Protein 4HW4 (pdb70)

InterPro domains:
  IPR002475 Bcl2-like [PS50062] (213-314)
  IPR013281 Apoptosis regulator, Mcl-1 [PR01866] (236-252)
  IPR013281 Apoptosis regulator, Mcl-1 [PR01866] (253-266)
  IPR013281 Apoptosis regulator, Mcl-1 [PR01866] (268-283)
  IPR013281 Apoptosis regulator, Mcl-1 [PR01866] (322-335)
  IPR013281 Apoptosis regulator, Mcl-1 [PR01866] (337-350)
  IPR020717 Apoptosis regulator, Bcl-2, BH1 motif, conserved site [PS01080] (253-272)
  IPR020726 Apoptosis regulator, Bcl-2, BH2 motif, conserved site [PS01258] (305-316)
  IPR020728 Apoptosis regulator, Bcl-2, BH3 motif, conserved site [PS01259] (209-223)
  IPR026298 Bcl-2 family [PR01862] (246-258)
  IPR026298 Bcl-2 family [PR01862] (260-288)
  IPR026298 Bcl-2 family [PR01862] (289-313)
  IPR026298 Bcl-2 family [PTHR11256] (165-340)
  IPR026298 Bcl-2 family [cd06845] (175-318)
  IPR036834 Bcl-2-like superfamily [G3DSA:1.10.437.10] (170-319)
  IPR036834 Bcl-2-like superfamily [SSF56854] (117-348)
  IPR046371 Bcl-2, Bcl-2 homology region 1-3 [PF00452] (213-312)
  IPR046371 Bcl-2, Bcl-2 homology region 1-3 [SM00337] (213-312)

Structure (mmCIF, N/CA/C/O backbone):
data_4HW4
#
_entry.id   4HW4
#
_cell.length_a   50.070
_cell.length_b   48.353
_cell.length_c   68.183
_cell.angle_alpha   90.00
_cell.angle_beta   93.83
_cell.angle_gamma   90.00
#
_symmetry.space_group_name_H-M   'P 1 21 1'
#
loop_
_entity.id
_entity.type
_entity.pdbx_description
1 polymer 'Induced myeloid leukemia cell differentiation protein Mcl-1'
2 polymer 'Mcl-1 BH3 peptide'
3 water water
#
loop_
_atom_site.group_PDB
_atom_site.id
_atom_site.type_symbol
_atom_site.label_atom_id
_atom_site.label_alt_id
_atom_site.label_comp_id
_atom_site.label_asym_id
_atom_site.label_entity_id
_atom_site.label_seq_id
_atom_site.pdbx_PDB_ins_code
_atom_site.Cartn_x
_atom_site.Cartn_y
_atom_site.Cartn_z
_atom_site.occupancy
_atom_site.B_iso_or_equiv
_atom_site.auth_seq_id
_atom_site.auth_comp_id
_atom_site.auth_asym_id
_atom_site.auth_atom_id
_atom_site.pdbx_PDB_model_num
ATOM 1 N N . GLY A 1 1 ? 6.051 3.937 10.438 1.00 42.81 171 GLY A N 1
ATOM 2 C CA . GLY A 1 1 ? 4.779 4.108 9.759 1.00 32.15 171 GLY A CA 1
ATOM 3 C C . GLY A 1 1 ? 3.640 3.323 10.383 1.00 19.83 171 GLY A C 1
ATOM 4 O O . GLY A 1 1 ? 3.824 2.531 11.310 1.00 27.74 171 GLY A O 1
ATOM 7 N N . ASP A 1 2 ? 2.445 3.561 9.850 1.00 15.99 172 ASP A N 1
ATOM 8 C CA . ASP A 1 2 ? 1.216 2.928 10.304 1.00 15.83 172 ASP A CA 1
ATOM 9 C C . ASP A 1 2 ? 1.093 1.510 9.699 1.00 12.28 172 ASP A C 1
ATOM 10 O O . ASP A 1 2 ? 0.821 1.376 8.501 1.00 13.61 172 ASP A O 1
ATOM 19 N N . GLU A 1 3 ? 1.322 0.462 10.499 1.00 13.30 173 GLU A N 1
ATOM 20 C CA . GLU A 1 3 ? 1.308 -0.904 9.951 1.00 13.59 173 GLU A CA 1
ATOM 21 C C . GLU A 1 3 ? -0.094 -1.333 9.497 1.00 13.08 173 GLU A C 1
ATOM 22 O O . GLU A 1 3 ? -0.236 -2.099 8.524 1.00 13.46 173 GLU A O 1
ATOM 34 N N . LEU A 1 4 ? -1.128 -0.864 10.194 1.00 15.43 174 LEU A N 1
ATOM 35 C CA . LEU A 1 4 ? -2.496 -1.197 9.797 1.00 11.93 174 LEU A CA 1
ATOM 36 C C . LEU A 1 4 ? -2.791 -0.607 8.423 1.00 10.57 174 LEU A C 1
ATOM 37 O O . LEU A 1 4 ? -3.310 -1.294 7.542 1.00 10.10 174 LEU A O 1
ATOM 53 N N . TYR A 1 5 ? -2.449 0.660 8.224 1.00 11.05 175 TYR A N 1
ATOM 54 C CA . TYR A 1 5 ? -2.488 1.242 6.885 1.00 8.31 175 TYR A CA 1
ATOM 55 C C . TYR A 1 5 ? -1.715 0.414 5.844 1.00 9.84 175 TYR A C 1
ATOM 56 O O . TYR A 1 5 ? -2.233 0.116 4.746 1.00 11.16 175 TYR A O 1
ATOM 74 N N . ARG A 1 6 ? -0.464 0.082 6.158 1.00 9.74 176 ARG A N 1
ATOM 75 C CA . ARG A 1 6 ? 0.411 -0.552 5.189 1.00 10.53 176 ARG A CA 1
ATOM 76 C C . ARG A 1 6 ? -0.183 -1.888 4.759 1.00 9.79 176 ARG A C 1
ATOM 77 O O . ARG A 1 6 ? -0.263 -2.188 3.567 1.00 9.39 176 ARG A O 1
ATOM 98 N N . GLN A 1 7 ? -0.581 -2.687 5.743 1.00 9.59 177 GLN A N 1
ATOM 99 C CA . GLN A 1 7 ? -1.133 -4.012 5.458 1.00 10.11 177 GLN A CA 1
ATOM 100 C C . GLN A 1 7 ? -2.455 -3.908 4.711 1.00 8.40 177 GLN A C 1
ATOM 101 O O . GLN A 1 7 ? -2.698 -4.643 3.745 1.00 9.24 177 GLN A O 1
ATOM 115 N N . SER A 1 8 ? -3.314 -2.978 5.136 1.00 8.57 178 SER A N 1
ATOM 116 C CA . SER A 1 8 ? -4.616 -2.815 4.498 1.00 7.24 178 SER A CA 1
ATOM 117 C C . SER A 1 8 ? -4.475 -2.396 3.021 1.00 7.12 178 SER A C 1
ATOM 118 O O . SER A 1 8 ? -5.146 -2.936 2.139 1.00 7.17 178 SER A O 1
ATOM 126 N N . LEU A 1 9 ? -3.596 -1.422 2.776 1.00 7.56 179 LEU A N 1
ATOM 127 C CA . LEU A 1 9 ? -3.323 -0.946 1.429 1.00 7.91 179 LEU A CA 1
ATOM 128 C C . LEU A 1 9 ? -2.776 -2.071 0.550 1.00 8.61 179 LEU A C 1
ATOM 129 O O . LEU A 1 9 ? -3.203 -2.225 -0.608 1.00 8.67 179 LEU A O 1
ATOM 145 N N . GLU A 1 10 ? -1.871 -2.884 1.105 1.00 8.34 180 GLU A N 1
ATOM 146 C CA . GLU A 1 10 ? -1.270 -3.970 0.329 1.00 12.20 180 GLU A CA 1
ATOM 147 C C . GLU A 1 10 ? -2.329 -4.984 -0.098 1.00 10.37 180 GLU A C 1
ATOM 148 O O . GLU A 1 10 ? -2.378 -5.394 -1.246 1.00 9.63 180 GLU A O 1
ATOM 160 N N . ILE A 1 11 ? -3.163 -5.391 0.844 1.00 7.84 181 ILE A N 1
ATOM 161 C CA . ILE A 1 11 ? -4.199 -6.373 0.571 1.00 9.12 181 ILE A CA 1
ATOM 162 C C . ILE A 1 11 ? -5.199 -5.838 -0.443 1.00 9.70 181 ILE A C 1
ATOM 163 O O . ILE A 1 11 ? -5.536 -6.494 -1.431 1.00 9.27 181 ILE A O 1
ATOM 179 N N . ILE A 1 12 ? -5.692 -4.627 -0.193 1.00 7.96 182 ILE A N 1
ATOM 180 C CA . ILE A 1 12 ? -6.703 -4.054 -1.055 1.00 9.09 182 ILE A CA 1
ATOM 181 C C . ILE A 1 12 ? -6.151 -3.756 -2.449 1.00 9.56 182 ILE A C 1
ATOM 182 O O . ILE A 1 12 ? -6.798 -4.052 -3.455 1.00 8.09 182 ILE A O 1
ATOM 198 N N . SER A 1 13 ? -4.961 -3.185 -2.520 1.00 9.97 183 SER A N 1
ATOM 199 C CA A SER A 1 13 ? -4.305 -2.906 -3.794 0.49 10.09 183 SER A CA 1
ATOM 200 C CA B SER A 1 13 ? -4.331 -2.915 -3.802 0.51 8.54 183 SER A CA 1
ATOM 201 C C . SER A 1 13 ? -4.079 -4.202 -4.574 1.00 7.88 183 SER A C 1
ATOM 202 O O . SER A 1 13 ? -4.319 -4.276 -5.770 1.00 10.30 183 SER A O 1
ATOM 217 N N . ARG A 1 14 ? -3.610 -5.233 -3.888 1.00 9.21 184 ARG A N 1
ATOM 218 C CA . ARG A 1 14 ? -3.334 -6.472 -4.589 1.00 11.26 184 ARG A CA 1
ATOM 219 C C . ARG A 1 14 ? -4.601 -7.076 -5.164 1.00 9.75 184 ARG A C 1
ATOM 220 O O . ARG A 1 14 ? -4.609 -7.533 -6.309 1.00 9.48 184 ARG A O 1
ATOM 241 N N . TYR A 1 15 ? -5.676 -7.070 -4.386 1.00 7.72 185 TYR A N 1
ATOM 242 C CA . TYR A 1 15 ? -6.950 -7.611 -4.880 1.00 7.99 185 TYR A CA 1
ATOM 243 C C . TYR A 1 15 ? -7.486 -6.808 -6.081 1.00 8.72 185 TYR A C 1
ATOM 244 O O . TYR A 1 15 ? -7.857 -7.365 -7.117 1.00 11.49 185 TYR A O 1
ATOM 262 N N . LEU A 1 16 ? -7.496 -5.489 -5.953 1.00 9.10 186 LEU A N 1
ATOM 263 C CA . LEU A 1 16 ? -8.021 -4.674 -7.035 1.00 6.87 186 LEU A CA 1
ATOM 264 C C . LEU A 1 16 ? -7.215 -4.843 -8.317 1.00 8.97 186 LEU A C 1
ATOM 265 O O . LEU A 1 16 ? -7.781 -4.940 -9.409 1.00 9.20 186 LEU A O 1
ATOM 281 N N . ARG A 1 17 ? -5.893 -4.892 -8.192 1.00 9.34 187 ARG A N 1
ATOM 282 C CA . ARG A 1 17 ? -5.042 -5.039 -9.364 1.00 10.73 187 ARG A CA 1
ATOM 283 C C . ARG A 1 17 ? -5.161 -6.411 -10.011 1.00 10.92 187 ARG A C 1
ATOM 284 O O . ARG A 1 17 ? -5.206 -6.517 -11.231 1.00 13.22 187 ARG A O 1
ATOM 305 N N . GLU A 1 18 ? -5.234 -7.462 -9.211 1.00 8.86 188 GLU A N 1
ATOM 306 C CA . GLU A 1 18 ? -5.338 -8.781 -9.823 1.00 11.50 188 GLU A CA 1
ATOM 307 C C . GLU A 1 18 ? -6.714 -8.961 -10.465 1.00 10.18 188 GLU A C 1
ATOM 308 O O . GLU A 1 18 ? -6.828 -9.607 -11.501 1.00 12.58 188 GLU A O 1
ATOM 320 N N . GLN A 1 19 ? -7.750 -8.347 -9.892 1.00 8.70 189 GLN A N 1
ATOM 321 C CA . GLN A 1 19 ? -9.059 -8.367 -10.519 1.00 12.50 189 GLN A CA 1
ATOM 322 C C . GLN A 1 19 ? -9.040 -7.610 -11.846 1.00 9.51 189 GLN A C 1
ATOM 323 O O . GLN A 1 19 ? -9.603 -8.057 -12.859 1.00 12.31 189 GLN A O 1
ATOM 337 N N . ALA A 1 20 ? -8.451 -6.415 -11.827 1.00 11.03 190 ALA A N 1
ATOM 338 C CA . ALA A 1 20 ? -8.412 -5.599 -13.034 1.00 14.24 190 ALA A CA 1
ATOM 339 C C . ALA A 1 20 ? -7.616 -6.249 -14.169 1.00 10.84 190 ALA A C 1
ATOM 340 O O . ALA A 1 20 ? -8.024 -6.167 -15.344 1.00 16.06 190 ALA A O 1
ATOM 347 N N . THR A 1 21 ? -6.495 -6.886 -13.834 1.00 14.66 191 THR A N 1
ATOM 348 C CA . THR A 1 21 ? -5.589 -7.414 -14.849 1.00 23.85 191 THR A CA 1
ATOM 349 C C . THR A 1 21 ? -5.799 -8.885 -15.189 1.00 20.03 191 THR A C 1
ATOM 350 O O . THR A 1 21 ? -5.349 -9.352 -16.244 1.00 21.54 191 THR A O 1
ATOM 361 N N . GLY A 1 22 ? -6.467 -9.609 -14.298 1.00 16.35 192 GLY A N 1
ATOM 362 C CA . GLY A 1 22 ? -6.659 -11.042 -14.446 1.00 14.63 192 GLY A CA 1
ATOM 363 C C . GLY A 1 22 ? -5.435 -11.858 -14.066 1.00 22.84 192 GLY A C 1
ATOM 364 O O . GLY A 1 22 ? -5.389 -13.064 -14.320 1.00 24.92 192 GLY A O 1
ATOM 368 N N . ALA A 1 23 ? -4.441 -11.217 -13.461 1.00 16.48 193 ALA A N 1
ATOM 369 C CA . ALA A 1 23 ? -3.181 -11.888 -13.148 1.00 17.76 193 ALA A CA 1
ATOM 370 C C . ALA A 1 23 ? -2.718 -11.619 -11.732 1.00 14.75 193 ALA A C 1
ATOM 371 O O . ALA A 1 23 ? -2.699 -10.494 -11.276 1.00 16.32 193 ALA A O 1
ATOM 378 N N . LYS A 1 24 ? -2.327 -12.675 -11.053 1.00 18.68 194 LYS A N 1
ATOM 379 C CA . LYS A 1 24 ? -1.821 -12.578 -9.702 1.00 15.88 194 LYS A CA 1
ATOM 380 C C . LYS A 1 24 ? -0.453 -11.913 -9.722 1.00 19.60 194 LYS A C 1
ATOM 381 O O . LYS A 1 24 ? 0.341 -12.113 -10.649 1.00 20.17 194 LYS A O 1
ATOM 400 N N . ASP A 1 25 ? -0.194 -11.094 -8.706 1.00 15.45 195 ASP A N 1
ATOM 401 C CA . ASP A 1 25 ? 1.122 -10.525 -8.483 1.00 18.31 195 ASP A CA 1
ATOM 402 C C . ASP A 1 25 ? 1.946 -11.661 -7.890 1.00 19.90 195 ASP A C 1
ATOM 403 O O . ASP A 1 25 ? 1.638 -12.140 -6.814 1.00 24.08 195 ASP A O 1
ATOM 412 N N . THR A 1 26 ? 2.954 -12.113 -8.625 1.00 20.55 196 THR A N 1
ATOM 413 C CA . THR A 1 26 ? 3.647 -13.357 -8.282 1.00 25.79 196 THR A CA 1
ATOM 414 C C . THR A 1 26 ? 4.659 -13.217 -7.164 1.00 23.87 196 THR A C 1
ATOM 415 O O . THR A 1 26 ? 5.141 -14.238 -6.645 1.00 22.13 196 THR A O 1
ATOM 426 N N . LYS A 1 27 ? 4.994 -11.983 -6.789 1.00 23.72 197 LYS A N 1
ATOM 427 C CA . LYS A 1 27 ? 5.972 -11.765 -5.725 1.00 24.92 197 LYS A CA 1
ATOM 428 C C . LYS A 1 27 ? 5.312 -11.816 -4.338 1.00 26.89 197 LYS A C 1
ATOM 429 O O . LYS A 1 27 ? 4.451 -11.004 -4.005 1.00 19.16 197 LYS A O 1
ATOM 448 N N . PRO A 1 28 ? 5.695 -12.806 -3.530 1.00 29.40 198 PRO A N 1
ATOM 449 C CA . PRO A 1 28 ? 5.054 -12.975 -2.226 1.00 27.40 198 PRO A CA 1
ATOM 450 C C . PRO A 1 28 ? 5.201 -11.742 -1.334 1.00 24.58 198 PRO A C 1
ATOM 451 O O . PRO A 1 28 ? 6.185 -10.997 -1.383 1.00 27.31 198 PRO A O 1
ATOM 462 N N . MET A 1 29 ? 4.179 -11.542 -0.524 1.00 19.39 199 MET A N 1
ATOM 463 C CA . MET A 1 29 ? 4.208 -10.548 0.537 1.00 13.76 199 MET A CA 1
ATOM 464 C C . MET A 1 29 ? 5.101 -11.024 1.668 1.00 16.55 199 MET A C 1
ATOM 465 O O . MET A 1 29 ? 4.938 -12.137 2.181 1.00 18.94 199 MET A O 1
ATOM 479 N N . GLY A 1 30 ? 6.045 -10.182 2.060 1.00 18.93 200 GLY A N 1
ATOM 480 C CA . GLY A 1 30 ? 7.036 -10.568 3.053 1.00 18.60 200 GLY A CA 1
ATOM 481 C C . GLY A 1 30 ? 6.759 -10.080 4.471 1.00 17.93 200 GLY A C 1
ATOM 482 O O . GLY A 1 30 ? 7.473 -10.468 5.411 1.00 18.59 200 GLY A O 1
ATOM 486 N N . ARG A 1 31 ? 5.744 -9.228 4.627 1.00 15.55 201 ARG A N 1
ATOM 487 C CA . ARG A 1 31 ? 5.417 -8.652 5.927 1.00 16.30 201 ARG A CA 1
ATOM 488 C C . ARG A 1 31 ? 3.948 -8.920 6.283 1.00 14.06 201 ARG A C 1
ATOM 489 O O . ARG A 1 31 ? 3.038 -8.553 5.532 1.00 15.68 201 ARG A O 1
ATOM 510 N N . SER A 1 32 ? 3.741 -9.578 7.423 1.00 16.40 202 SER A N 1
ATOM 511 C CA . SER A 1 32 ? 2.431 -10.077 7.830 1.00 14.96 202 SER A CA 1
ATOM 512 C C . SER A 1 32 ? 1.813 -10.849 6.687 1.00 12.58 202 SER A C 1
ATOM 513 O O . SER A 1 32 ? 0.605 -10.779 6.419 1.00 12.59 202 SER A O 1
ATOM 521 N N . GLY A 1 33 ? 2.648 -11.641 6.038 1.00 14.22 203 GLY A N 1
ATOM 522 C CA . GLY A 1 33 ? 2.226 -12.335 4.840 1.00 12.45 203 GLY A CA 1
ATOM 523 C C . GLY A 1 33 ? 1.218 -13.440 5.031 1.00 11.23 203 GLY A C 1
ATOM 524 O O . GLY A 1 33 ? 0.389 -13.671 4.154 1.00 15.63 203 GLY A O 1
ATOM 528 N N . ALA A 1 34 ? 1.288 -14.149 6.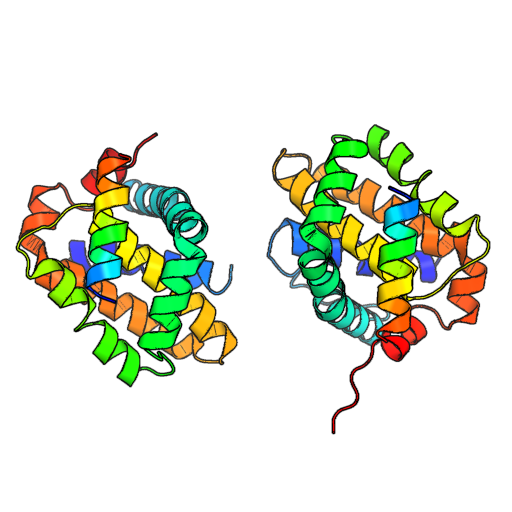154 1.00 12.82 204 ALA A N 1
ATOM 529 C CA . ALA A 1 34 ? 0.373 -15.264 6.356 1.00 14.10 204 ALA A CA 1
ATOM 530 C C . ALA A 1 34 ? -1.043 -14.769 6.427 1.00 9.12 204 ALA A C 1
ATOM 531 O O . ALA A 1 34 ? -1.930 -15.311 5.746 1.00 12.57 204 ALA A O 1
ATOM 538 N N . THR A 1 35 ? -1.256 -13.720 7.226 1.00 11.00 205 THR A N 1
ATOM 539 C CA . THR A 1 35 ? -2.578 -13.139 7.363 1.00 10.15 205 THR A CA 1
ATOM 540 C C . THR A 1 35 ? -2.997 -12.476 6.066 1.00 7.81 205 THR A C 1
ATOM 541 O O . THR A 1 35 ? -4.128 -12.640 5.619 1.00 10.68 205 THR A O 1
ATOM 552 N N . SER A 1 36 ? -2.085 -11.736 5.449 1.00 9.89 206 SER A N 1
ATOM 553 C CA . SER A 1 36 ? -2.431 -11.079 4.192 1.00 9.96 206 SER A CA 1
ATOM 554 C C . SER A 1 36 ? -2.762 -12.093 3.081 1.00 11.02 206 SER A C 1
ATOM 555 O O . SER A 1 36 ? -3.683 -11.867 2.298 1.00 10.10 206 SER A O 1
ATOM 563 N N . ARG A 1 37 ? -2.042 -13.216 3.025 1.00 12.61 207 ARG A N 1
ATOM 564 C CA . ARG A 1 37 ? -2.382 -14.244 2.045 1.00 13.71 207 ARG A CA 1
ATOM 565 C C . ARG A 1 37 ? -3.781 -14.814 2.291 1.00 10.98 207 ARG A C 1
ATOM 566 O O . ARG A 1 37 ? -4.536 -15.062 1.347 1.00 9.85 207 ARG A O 1
ATOM 587 N N . LYS A 1 38 ? -4.142 -15.021 3.555 1.00 9.65 208 LYS A N 1
ATOM 588 C CA . LYS A 1 38 ? -5.470 -15.544 3.884 1.00 9.51 208 LYS A CA 1
ATOM 589 C C . LYS A 1 38 ? -6.526 -14.498 3.569 1.00 11.30 208 LYS A C 1
ATOM 590 O O . LYS A 1 38 ? -7.635 -14.837 3.148 1.00 12.57 208 LYS A O 1
ATOM 609 N N . ALA A 1 39 ? -6.196 -13.230 3.774 1.00 10.92 209 ALA A N 1
ATOM 610 C CA . ALA A 1 39 ? -7.132 -12.169 3.422 1.00 9.14 209 ALA A CA 1
ATOM 611 C C . ALA A 1 39 ? -7.386 -12.121 1.929 1.00 8.96 209 ALA A C 1
ATOM 612 O O . ALA A 1 39 ? -8.529 -11.909 1.509 1.00 8.14 209 ALA A O 1
ATOM 619 N N . LEU A 1 40 ? -6.337 -12.297 1.117 1.00 10.19 210 LEU A N 1
ATOM 620 C CA . LEU A 1 40 ? -6.526 -12.381 -0.337 1.00 8.70 210 LEU A CA 1
ATOM 621 C C . LEU A 1 40 ? -7.325 -13.623 -0.736 1.00 12.23 210 LEU A C 1
ATOM 622 O O . LEU A 1 40 ? -8.192 -13.528 -1.590 1.00 14.45 210 LEU A O 1
ATOM 638 N N . GLU A 1 41 ? -7.054 -14.780 -0.130 1.00 9.45 211 GLU A N 1
ATOM 639 C CA . GLU A 1 41 ? -7.878 -15.947 -0.424 1.00 10.23 211 GLU A CA 1
ATOM 640 C C . GLU A 1 41 ? -9.342 -15.624 -0.150 1.00 10.22 211 GLU A C 1
ATOM 641 O O . GLU A 1 41 ? -10.239 -16.034 -0.894 1.00 11.86 211 GLU A O 1
ATOM 653 N N . THR A 1 42 ? -9.577 -14.919 0.945 1.00 9.69 212 THR A N 1
ATOM 654 C CA . THR A 1 42 ? -10.919 -14.598 1.401 1.00 12.77 212 THR A CA 1
ATOM 655 C C . THR A 1 42 ? -11.587 -13.657 0.417 1.00 11.91 212 THR A C 1
ATOM 656 O O . THR A 1 42 ? -12.759 -13.819 0.078 1.00 12.27 212 THR A O 1
ATOM 667 N N . LEU A 1 43 ? -10.839 -12.662 -0.044 1.00 10.98 213 LEU A N 1
ATOM 668 C CA . LEU A 1 43 ? -11.383 -11.733 -1.029 1.00 8.65 213 LEU A CA 1
ATOM 669 C C . LEU A 1 43 ? -11.707 -12.394 -2.367 1.00 10.57 213 LEU A C 1
ATOM 670 O O . LEU A 1 43 ? -12.749 -12.114 -2.951 1.00 10.47 213 LEU A O 1
ATOM 686 N N . ARG A 1 44 ? -10.867 -13.312 -2.840 1.00 10.65 214 ARG A N 1
ATOM 687 C CA . ARG A 1 44 ? -11.185 -14.011 -4.083 1.00 11.60 214 ARG A CA 1
ATOM 688 C C . ARG A 1 44 ? -12.467 -14.824 -3.929 1.00 12.14 214 ARG A C 1
ATOM 689 O O . ARG A 1 44 ? -13.298 -14.897 -4.830 1.00 20.06 214 ARG A O 1
ATOM 710 N N . ARG A 1 45 ? -12.607 -15.462 -2.782 1.00 8.92 215 ARG A N 1
ATOM 711 C CA . ARG A 1 45 ? -13.738 -16.348 -2.548 1.00 9.01 215 ARG A CA 1
ATOM 712 C C . ARG A 1 45 ? -15.033 -15.552 -2.342 1.00 9.67 215 ARG A C 1
ATOM 713 O O . ARG A 1 45 ? -15.997 -15.704 -3.094 1.00 17.75 215 ARG A O 1
ATOM 734 N N . VAL A 1 46 ? -15.033 -14.693 -1.321 1.00 8.04 216 VAL A N 1
ATOM 735 C CA . VAL A 1 46 ? -16.203 -13.902 -0.964 1.00 9.57 216 VAL A CA 1
ATOM 736 C C . VAL A 1 46 ? -16.389 -12.717 -1.907 1.00 10.31 216 VAL A C 1
ATOM 737 O O . VAL A 1 46 ? -17.482 -12.475 -2.379 1.00 10.22 216 VAL A O 1
ATOM 750 N N . GLY A 1 47 ? -15.313 -11.996 -2.186 1.00 12.09 217 GLY A N 1
ATOM 751 C CA . GLY A 1 47 ? -15.386 -10.805 -3.021 1.00 9.56 217 GLY A CA 1
ATOM 752 C C . GLY A 1 47 ? -15.816 -11.085 -4.447 1.00 7.90 217 GLY A C 1
ATOM 753 O O . GLY A 1 47 ? -16.629 -10.363 -5.009 1.00 9.60 217 GLY A O 1
ATOM 757 N N . ASP A 1 48 ? -15.280 -12.161 -5.036 1.00 8.95 218 ASP A N 1
ATOM 758 C CA . ASP A 1 48 ? -15.685 -12.531 -6.377 1.00 11.12 218 ASP A CA 1
ATOM 759 C C . ASP A 1 48 ? -17.168 -12.894 -6.363 1.00 9.96 218 ASP A C 1
ATOM 760 O O . ASP A 1 48 ? -17.892 -12.599 -7.314 1.00 10.40 218 ASP A O 1
ATOM 769 N N . GLY A 1 49 ? -17.606 -13.560 -5.304 1.00 9.14 219 GLY A N 1
ATOM 770 C CA . GLY A 1 49 ? -18.994 -13.942 -5.160 1.00 9.05 219 GLY A CA 1
ATOM 771 C C . GLY A 1 49 ? -19.942 -12.768 -5.003 1.00 9.87 219 GLY A C 1
ATOM 772 O O . GLY A 1 49 ? -21.017 -12.765 -5.579 1.00 10.56 219 GLY A O 1
ATOM 776 N N . VAL A 1 50 ? -19.527 -11.767 -4.238 1.00 11.39 220 VAL A N 1
ATOM 777 C CA . VAL A 1 50 ? -20.324 -10.551 -4.090 1.00 11.37 220 VAL A CA 1
ATOM 778 C C . VAL A 1 50 ? -20.533 -9.896 -5.454 1.00 7.24 220 VAL A C 1
ATOM 779 O O . VAL A 1 50 ? -21.647 -9.490 -5.785 1.00 9.60 220 VAL A O 1
ATOM 792 N N . GLN A 1 51 ? -19.468 -9.764 -6.237 1.00 8.12 221 GLN A N 1
ATOM 793 C CA . GLN A 1 51 ? -19.576 -9.149 -7.562 1.00 8.79 221 GLN A CA 1
ATOM 794 C C . GLN A 1 51 ? -20.485 -9.949 -8.508 1.00 9.72 221 GLN A C 1
ATOM 795 O O . GLN A 1 51 ? -21.220 -9.377 -9.295 1.00 11.95 221 GLN A O 1
ATOM 809 N N . ARG A 1 52 ? -20.443 -11.277 -8.415 1.00 11.14 222 ARG A N 1
ATOM 810 C CA . ARG A 1 52 ? -21.267 -12.111 -9.271 1.00 11.89 222 ARG A CA 1
ATOM 811 C C . ARG A 1 52 ? -22.737 -12.047 -8.856 1.00 9.83 222 ARG A C 1
ATOM 812 O O . ARG A 1 52 ? -23.630 -11.816 -9.689 1.00 15.42 222 ARG A O 1
ATOM 833 N N . ASN A 1 53 ? -22.980 -12.210 -7.563 1.00 10.95 223 ASN A N 1
ATOM 834 C CA . ASN A 1 53 ? -24.336 -12.262 -7.032 1.00 12.63 223 ASN A CA 1
ATOM 835 C C . ASN A 1 53 ? -25.056 -10.939 -7.185 1.00 14.47 223 ASN A C 1
ATOM 836 O O . ASN A 1 53 ? -26.276 -10.916 -7.310 1.00 17.37 223 ASN A O 1
ATOM 847 N N . HIS A 1 54 ? -24.289 -9.845 -7.156 1.00 10.75 224 HIS A N 1
ATOM 848 C CA . HIS A 1 54 ? -24.863 -8.499 -7.181 1.00 15.44 224 HIS A CA 1
ATOM 849 C C . HIS A 1 54 ? -24.427 -7.677 -8.397 1.00 11.85 224 HIS A C 1
ATOM 850 O O . HIS A 1 54 ? -24.335 -6.457 -8.343 1.00 14.81 224 HIS A O 1
ATOM 865 N N . GLU A 1 55 ? -24.206 -8.350 -9.515 1.00 12.72 225 GLU A N 1
ATOM 866 C CA . GLU A 1 55 ? -23.630 -7.717 -10.684 1.00 16.00 225 GLU A CA 1
ATOM 867 C C . GLU A 1 55 ? -24.500 -6.571 -11.185 1.00 12.54 225 GLU A C 1
ATOM 868 O O . GLU A 1 55 ? -23.996 -5.504 -11.518 1.00 14.46 225 GLU A O 1
ATOM 880 N N . THR A 1 56 ? -25.807 -6.787 -11.243 1.00 14.27 226 THR A N 1
ATOM 881 C CA . THR A 1 56 ? -26.711 -5.745 -11.732 1.00 15.16 226 THR A CA 1
ATOM 882 C C . THR A 1 56 ? -26.671 -4.511 -10.836 1.00 13.70 226 THR A C 1
ATOM 883 O O . THR A 1 56 ? -26.570 -3.379 -11.326 1.00 13.39 226 THR A O 1
ATOM 894 N N . ALA A 1 57 ? -26.746 -4.719 -9.530 1.00 12.81 227 ALA A N 1
ATOM 895 C CA . ALA A 1 57 ? -26.680 -3.592 -8.589 1.00 12.31 227 ALA A CA 1
ATOM 896 C C . ALA A 1 57 ? -25.357 -2.844 -8.703 1.00 10.42 227 ALA A C 1
ATOM 897 O O . ALA A 1 57 ? -25.313 -1.610 -8.605 1.00 11.98 227 ALA A O 1
ATOM 904 N N . PHE A 1 58 ? -24.268 -3.600 -8.865 1.00 9.37 228 PHE A N 1
ATOM 905 C CA . PHE A 1 58 ? -22.936 -3.004 -8.968 1.00 9.87 228 PHE A CA 1
ATOM 906 C C . PHE A 1 58 ? -22.831 -2.189 -10.253 1.00 9.66 228 PHE A C 1
ATOM 907 O O . PHE A 1 58 ? -22.240 -1.108 -10.267 1.00 10.63 228 PHE A O 1
ATOM 924 N N . GLN A 1 59 ? -23.396 -2.706 -11.343 1.00 9.61 229 GLN A N 1
ATOM 925 C CA . GLN A 1 59 ? -23.418 -1.974 -12.608 1.00 10.04 229 GLN A CA 1
ATOM 926 C C . GLN A 1 59 ? -24.197 -0.665 -12.475 1.00 10.66 229 GLN A C 1
ATOM 927 O O . GLN A 1 59 ? -23.785 0.376 -13.016 1.00 12.28 229 GLN A O 1
ATOM 941 N N . GLY A 1 60 ? -25.306 -0.710 -11.748 1.00 12.17 230 GLY A N 1
ATOM 942 C CA . GLY A 1 60 ? -26.088 0.491 -11.485 1.00 14.42 230 GLY A CA 1
ATOM 943 C C . GLY A 1 60 ? -25.316 1.550 -10.719 1.00 11.71 230 GLY A C 1
ATOM 944 O O . GLY A 1 60 ? -25.428 2.745 -11.013 1.00 12.09 230 GLY A O 1
ATOM 948 N N . MET A 1 61 ? -24.537 1.118 -9.732 1.00 10.19 231 MET A N 1
ATOM 949 C CA . MET A 1 61 ? -23.698 2.038 -8.957 1.00 10.16 231 MET A CA 1
ATOM 950 C C . MET A 1 61 ? -22.577 2.630 -9.799 1.00 14.14 231 MET A C 1
ATOM 951 O O . MET A 1 61 ? -22.276 3.815 -9.713 1.00 13.14 231 MET A O 1
ATOM 965 N N . LEU A 1 62 ? -21.964 1.793 -10.615 1.00 10.79 232 LEU A N 1
ATOM 966 C CA . LEU A 1 62 ? -20.928 2.226 -11.529 1.00 12.69 232 LEU A CA 1
ATOM 967 C C . LEU A 1 62 ? -21.483 3.347 -12.430 1.00 15.35 232 LEU A C 1
ATOM 968 O O . LEU A 1 62 ? -20.831 4.374 -12.652 1.00 13.73 232 LEU A O 1
ATOM 984 N N . ARG A 1 63 ? -22.703 3.153 -12.914 1.00 12.46 233 ARG A N 1
ATOM 985 C CA . ARG A 1 63 ? -23.347 4.124 -13.790 1.00 13.72 233 ARG A CA 1
ATOM 986 C C . ARG A 1 63 ? -23.617 5.424 -13.031 1.00 16.09 233 ARG A C 1
ATOM 987 O O . ARG A 1 63 ? -23.308 6.522 -13.537 1.00 16.31 233 ARG A O 1
ATOM 1008 N N . LYS A 1 64 ? -24.207 5.310 -11.840 1.00 12.13 234 LYS A N 1
ATOM 1009 C CA . LYS A 1 64 ? -24.541 6.499 -11.045 1.00 13.59 234 LYS A CA 1
ATOM 1010 C C . LYS A 1 64 ? -23.315 7.343 -10.685 1.00 12.71 234 LYS A C 1
ATOM 1011 O O . LYS A 1 64 ? -23.307 8.562 -10.841 1.00 14.15 234 LYS A O 1
ATOM 1030 N N . LEU A 1 65 ? -22.282 6.675 -10.200 1.00 12.67 235 LEU A N 1
ATOM 1031 C CA . LEU A 1 65 ? -21.095 7.352 -9.709 1.00 13.42 235 LEU A CA 1
ATOM 1032 C C . LEU A 1 65 ? -20.196 7.862 -10.833 1.00 12.35 235 LEU A C 1
ATOM 1033 O O . LEU A 1 65 ? -19.411 8.797 -10.624 1.00 13.21 235 LEU A O 1
ATOM 1049 N N . ASP A 1 66 ? -20.273 7.228 -12.000 1.00 14.18 236 ASP A N 1
ATOM 1050 C CA . ASP A 1 66 ? -19.539 7.673 -13.180 1.00 18.60 236 ASP A CA 1
ATOM 1051 C C . ASP A 1 66 ? -18.062 7.955 -12.889 1.00 13.90 236 ASP A C 1
ATOM 1052 O O . ASP A 1 66 ? -17.556 9.044 -13.174 1.00 17.10 236 ASP A O 1
ATOM 1061 N N . ILE A 1 67 ? -17.361 6.966 -12.340 1.00 12.12 237 ILE A N 1
ATOM 1062 C CA . ILE A 1 67 ? -15.976 7.124 -11.943 1.00 11.51 237 ILE A CA 1
ATOM 1063 C C . ILE A 1 67 ? -15.043 6.934 -13.133 1.00 14.75 237 ILE A C 1
ATOM 1064 O O . ILE A 1 67 ? -14.892 5.825 -13.629 1.00 14.70 237 ILE A O 1
ATOM 1080 N N . LYS A 1 68 ? -14.423 8.025 -13.592 1.00 14.54 238 LYS A N 1
ATOM 1081 C CA . LYS A 1 68 ? -13.573 8.009 -14.782 1.00 12.28 238 LYS A CA 1
ATOM 1082 C C . LYS A 1 68 ? -12.216 8.676 -14.575 1.00 8.88 238 LYS A C 1
ATOM 1083 O O . LYS A 1 68 ? -11.387 8.690 -15.485 1.00 10.95 238 LYS A O 1
ATOM 1102 N N . ASN A 1 69 ? -11.986 9.224 -13.384 1.00 11.69 239 ASN A N 1
ATOM 1103 C CA . ASN A 1 69 ? -10.723 9.874 -13.087 1.00 13.31 239 ASN A CA 1
ATOM 11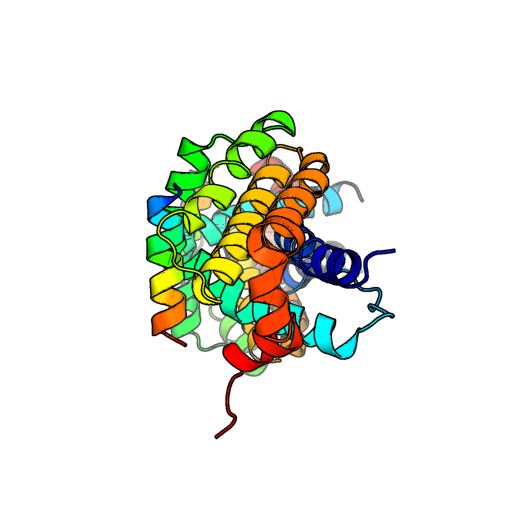04 C C . ASN A 1 69 ? -10.520 9.975 -11.567 1.00 15.40 239 ASN A C 1
ATOM 1105 O O . ASN A 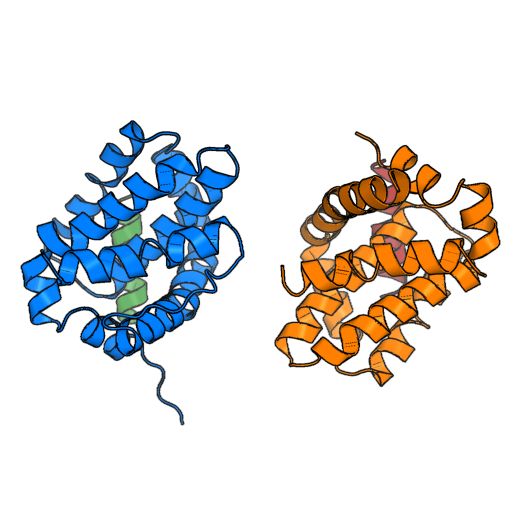1 69 ? -11.389 9.562 -10.792 1.00 13.97 239 ASN A O 1
ATOM 1116 N N . GLU A 1 70 ? -9.385 10.523 -11.138 1.00 11.72 240 GLU A N 1
ATOM 1117 C CA . GLU A 1 70 ? -9.056 10.599 -9.710 1.00 15.04 240 GLU A CA 1
ATOM 1118 C C . GLU A 1 70 ? -10.022 11.507 -8.936 1.00 14.12 240 GLU A C 1
ATOM 1119 O O . GLU A 1 70 ? -10.363 11.243 -7.791 1.00 13.13 240 GLU A O 1
ATOM 1131 N N . ASP A 1 71 ? -10.446 12.597 -9.561 1.00 13.58 241 ASP A N 1
ATOM 1132 C CA . ASP A 1 71 ? -11.374 13.519 -8.917 1.00 11.23 241 ASP A CA 1
ATOM 1133 C C . ASP A 1 71 ? -12.681 12.806 -8.569 1.00 14.55 241 ASP A C 1
ATOM 1134 O O . ASP A 1 71 ? -13.284 13.053 -7.520 1.00 15.40 241 ASP A O 1
ATOM 1143 N N . ASP A 1 72 ? -13.096 11.883 -9.435 1.00 13.60 242 ASP A N 1
ATOM 1144 C CA . ASP A 1 72 ? -14.312 11.120 -9.210 1.00 13.96 242 ASP A CA 1
ATOM 1145 C C . ASP A 1 72 ? -14.182 10.186 -8.004 1.00 13.17 242 ASP A C 1
ATOM 1146 O O . ASP A 1 72 ? -15.170 9.856 -7.359 1.00 12.15 242 ASP A O 1
ATOM 1155 N N . VAL A 1 73 ? -12.962 9.757 -7.707 1.00 11.10 243 VAL A N 1
ATOM 1156 C CA . VAL A 1 73 ? -12.754 8.914 -6.543 1.00 10.81 243 VAL A CA 1
ATOM 1157 C C . VAL A 1 73 ? -13.143 9.631 -5.260 1.00 10.84 243 VAL A C 1
ATOM 1158 O O . VAL A 1 73 ? -13.558 8.991 -4.295 1.00 13.52 243 VAL A O 1
ATOM 1171 N N . LYS A 1 74 ? -13.011 10.963 -5.221 1.00 14.87 244 LYS A N 1
ATOM 1172 C CA . LYS A 1 74 ? -13.432 11.714 -4.044 1.00 16.04 244 LYS A CA 1
ATOM 1173 C C . LYS A 1 74 ? -14.917 11.494 -3.805 1.00 17.56 244 LYS A C 1
ATOM 1174 O O . LYS A 1 74 ? -15.372 11.469 -2.663 1.00 19.27 244 LYS A O 1
ATOM 1193 N N . SER A 1 75 ? -15.675 11.329 -4.883 1.00 16.37 245 SER A N 1
ATOM 1194 C CA . SER A 1 75 ? -17.112 11.089 -4.758 1.00 17.34 245 SER A CA 1
ATOM 1195 C C . SER A 1 75 ? -17.414 9.727 -4.151 1.00 16.41 245 SER A C 1
ATOM 1196 O O . SER A 1 75 ? -18.317 9.586 -3.310 1.00 18.96 245 SER A O 1
ATOM 1204 N N . LEU A 1 76 ? -16.657 8.724 -4.571 1.00 13.30 246 LEU A N 1
ATOM 1205 C CA . LEU A 1 76 ? -16.789 7.404 -3.977 1.00 12.18 246 LEU A CA 1
ATOM 1206 C C . LEU A 1 76 ? -16.440 7.458 -2.489 1.00 12.66 246 LEU A C 1
ATOM 1207 O O . LEU A 1 76 ? -17.107 6.834 -1.665 1.00 13.61 246 LEU A O 1
ATOM 1223 N N . SER A 1 77 ? -15.408 8.222 -2.142 1.00 9.55 247 SER A N 1
ATOM 1224 C CA . SER A 1 77 ? -15.012 8.362 -0.758 1.00 11.10 247 SER A CA 1
ATOM 1225 C C . SER A 1 77 ? -16.164 8.852 0.116 1.00 9.55 247 SER A C 1
ATOM 1226 O O . SER A 1 77 ? -16.443 8.270 1.171 1.00 11.48 247 SER A O 1
ATOM 1234 N N . ARG A 1 78 ? -16.855 9.899 -0.320 1.00 11.75 248 ARG A N 1
ATOM 1235 C CA A ARG A 1 78 ? -17.958 10.446 0.464 0.49 15.03 248 ARG A CA 1
ATOM 1236 C CA B ARG A 1 78 ? -17.967 10.445 0.458 0.51 13.75 248 ARG A CA 1
ATOM 1237 C C . ARG A 1 78 ? -19.080 9.413 0.599 1.00 11.13 248 ARG A C 1
ATOM 1238 O O . ARG A 1 78 ? -19.704 9.282 1.654 1.00 11.28 248 ARG A O 1
ATOM 1279 N N . VAL A 1 79 ? -19.334 8.674 -0.472 1.00 10.14 249 VAL A N 1
ATOM 1280 C CA . VAL A 1 79 ? -20.369 7.643 -0.444 1.00 11.12 249 VAL A CA 1
ATOM 1281 C C . VAL A 1 79 ? -20.005 6.563 0.567 1.00 14.77 249 VAL A C 1
ATOM 1282 O O . VAL A 1 79 ? -20.822 6.175 1.390 1.00 9.24 249 VAL A O 1
ATOM 1295 N N . MET A 1 80 ? -18.764 6.110 0.523 1.00 10.67 250 MET A N 1
ATOM 1296 C CA . MET A 1 80 ? -18.352 5.027 1.418 1.00 7.44 250 MET A CA 1
ATOM 1297 C C . MET A 1 80 ? -18.379 5.441 2.882 1.00 9.95 250 MET A C 1
ATOM 1298 O O . MET A 1 80 ? -18.789 4.673 3.765 1.00 11.13 250 MET A O 1
ATOM 1312 N N . ILE A 1 81 ? -17.923 6.659 3.149 1.00 9.32 251 ILE A N 1
ATOM 1313 C CA . ILE A 1 81 ? -17.942 7.144 4.506 1.00 14.64 251 ILE A CA 1
ATOM 1314 C C . ILE A 1 81 ? -19.367 7.134 5.027 1.00 14.04 251 ILE A C 1
ATOM 1315 O O . ILE A 1 81 ? -19.631 6.699 6.151 1.00 12.90 251 ILE A O 1
ATOM 1331 N N . HIS A 1 82 ? -20.300 7.595 4.201 1.00 10.95 252 HIS A N 1
ATOM 1332 C CA . HIS A 1 82 ? -21.693 7.715 4.642 1.00 10.18 252 HIS A CA 1
ATOM 1333 C C . HIS A 1 82 ? -22.478 6.421 4.707 1.00 11.06 252 HIS A C 1
ATOM 1334 O O . HIS A 1 82 ? -23.548 6.376 5.303 1.00 10.79 252 HIS A O 1
ATOM 1349 N N . VAL A 1 83 ? -21.950 5.357 4.102 1.00 7.95 253 VAL A N 1
ATOM 1350 C CA . VAL A 1 83 ? -22.509 4.028 4.347 1.00 10.34 253 VAL A CA 1
ATOM 1351 C C . VAL A 1 83 ? -22.679 3.821 5.854 1.00 10.11 253 VAL A C 1
ATOM 1352 O O . VAL A 1 83 ? -23.682 3.269 6.315 1.00 12.25 253 VAL A O 1
ATOM 1365 N N . PHE A 1 84 ? -21.691 4.267 6.624 1.00 11.58 254 PHE A N 1
ATOM 1366 C CA . PHE A 1 84 ? -21.639 3.974 8.049 1.00 9.67 254 PHE A CA 1
ATOM 1367 C C . PHE A 1 84 ? -22.380 5.004 8.925 1.00 10.17 254 PHE A C 1
ATOM 1368 O O . PHE A 1 84 ? -22.492 4.843 10.136 1.00 13.74 254 PHE A O 1
ATOM 1385 N N . SER A 1 85 ? -22.964 5.997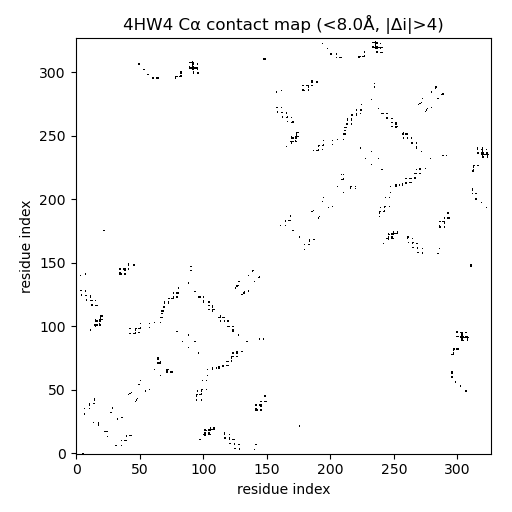 8.286 1.00 12.18 255 SER A N 1
ATOM 1386 C CA . SER A 1 85 ? -23.677 7.038 9.025 1.00 13.59 255 SER A CA 1
ATOM 1387 C C . SER A 1 85 ? -24.993 6.598 9.662 1.00 13.57 255 SER A C 1
ATOM 1388 O O . SER A 1 85 ? -25.586 7.360 10.456 1.00 16.45 255 SER A O 1
ATOM 1396 N N . ASP A 1 86 ? -25.454 5.387 9.350 1.00 14.60 256 ASP A N 1
ATOM 1397 C CA . ASP A 1 86 ? -26.628 4.850 10.041 1.00 15.68 256 ASP A CA 1
ATOM 1398 C C . ASP A 1 86 ? -26.239 4.127 11.332 1.00 14.38 256 ASP A C 1
ATOM 1399 O O . ASP A 1 86 ? -27.090 3.544 12.005 1.00 17.70 256 ASP A O 1
ATOM 1408 N N . GLY A 1 87 ? -24.955 4.199 11.678 1.00 15.12 257 GLY A N 1
ATOM 1409 C CA . GLY A 1 87 ? -24.459 3.664 12.927 1.00 16.51 257 GLY A CA 1
ATOM 1410 C C . GLY A 1 87 ? -24.126 2.193 12.888 1.00 16.69 257 GLY A C 1
ATOM 1411 O O . GLY A 1 87 ? -23.772 1.618 13.918 1.00 18.23 257 GLY A O 1
ATOM 1415 N N . VAL A 1 88 ? -24.257 1.586 11.716 1.00 14.61 258 VAL A N 1
ATOM 1416 C CA . VAL A 1 88 ? -23.999 0.168 11.562 1.00 11.86 258 VAL A CA 1
ATOM 1417 C C . VAL A 1 88 ? -22.642 -0.079 10.914 1.00 12.72 258 VAL A C 1
ATOM 1418 O O . VAL A 1 88 ? -22.325 0.476 9.872 1.00 11.48 258 VAL A O 1
ATOM 1431 N N . THR A 1 89 ? -21.842 -0.924 11.542 1.00 12.68 259 THR A N 1
ATOM 1432 C CA . THR A 1 89 ? -20.562 -1.331 10.985 1.00 10.42 259 THR A CA 1
ATOM 1433 C C . THR A 1 89 ? -20.440 -2.857 11.129 1.00 11.20 259 THR A C 1
ATOM 1434 O O . THR A 1 89 ? -20.661 -3.385 12.196 1.00 11.10 259 THR A O 1
ATOM 1445 N N . ASN A 1 90 ? -20.127 -3.564 10.046 1.00 5.30 260 ASN A N 1
ATOM 1446 C CA . ASN A 1 90 ? -19.941 -4.970 10.085 1.00 8.84 260 ASN A CA 1
ATOM 1447 C C . ASN A 1 90 ? -19.024 -5.435 8.948 1.00 8.44 260 ASN A C 1
ATOM 1448 O O . ASN A 1 90 ? -18.737 -4.689 8.001 1.00 8.90 260 ASN A O 1
ATOM 1459 N N . TRP A 1 91 ? -18.540 -6.674 9.049 1.00 9.14 261 TRP A N 1
ATOM 1460 C CA . TRP A 1 91 ? -17.617 -7.206 8.055 1.00 10.29 261 TRP A CA 1
ATOM 1461 C C . TRP A 1 91 ? -18.246 -7.351 6.672 1.00 7.42 261 TRP A C 1
ATOM 1462 O O . TRP A 1 91 ? -17.562 -7.215 5.668 1.00 7.64 261 TRP A O 1
ATOM 1483 N N . GLY A 1 92 ? -19.545 -7.629 6.620 1.00 6.74 262 GLY A N 1
ATOM 1484 C CA . GLY A 1 92 ? -20.256 -7.674 5.360 1.00 6.98 262 GLY A CA 1
ATOM 1485 C C . GLY A 1 92 ? -20.146 -6.379 4.572 1.00 6.80 262 GLY A C 1
ATOM 1486 O O . GLY A 1 92 ? -19.894 -6.403 3.370 1.00 7.88 262 GLY A O 1
ATOM 1490 N N . ARG A 1 93 ? -20.354 -5.264 5.255 1.00 8.95 263 ARG A N 1
ATOM 1491 C CA . ARG A 1 93 ? -20.224 -3.967 4.601 1.00 7.56 263 ARG A CA 1
ATOM 1492 C C . ARG A 1 93 ? -18.788 -3.712 4.128 1.00 9.19 263 ARG A C 1
ATOM 1493 O O . ARG A 1 93 ? -18.552 -3.213 3.028 1.00 8.68 263 ARG A O 1
ATOM 1514 N N . ILE A 1 94 ? -17.824 -4.029 4.976 1.00 7.42 264 ILE A N 1
ATOM 1515 C CA . ILE A 1 94 ? -16.414 -3.853 4.641 1.00 7.89 264 ILE A CA 1
ATOM 1516 C C . ILE A 1 94 ? -16.001 -4.651 3.410 1.00 8.32 264 ILE A C 1
ATOM 1517 O O . ILE A 1 94 ? -15.391 -4.112 2.474 1.00 7.52 264 ILE A O 1
ATOM 1533 N N . VAL A 1 95 ? -16.351 -5.933 3.372 1.00 7.60 265 VAL A N 1
ATOM 1534 C CA . VAL A 1 95 ? -15.969 -6.729 2.215 1.00 7.23 265 VAL A CA 1
ATOM 1535 C C . VAL A 1 95 ? -16.697 -6.243 0.953 1.00 4.61 265 VAL A C 1
ATOM 1536 O O . VAL A 1 95 ? -16.159 -6.326 -0.138 1.00 8.14 265 VAL A O 1
ATOM 1549 N N . THR A 1 96 ? -17.906 -5.708 1.131 1.00 6.49 266 THR A N 1
ATOM 1550 C CA . THR A 1 96 ? -18.703 -5.209 0.016 1.00 7.46 266 THR A CA 1
ATOM 1551 C C . THR A 1 96 ? -18.053 -3.947 -0.579 1.00 7.71 266 THR A C 1
ATOM 1552 O O . THR A 1 96 ? -17.971 -3.806 -1.796 1.00 7.02 266 THR A O 1
ATOM 1563 N N . LEU A 1 97 ? -17.503 -3.093 0.273 1.00 8.72 267 LEU A N 1
ATOM 1564 C CA . LEU A 1 97 ? -16.742 -1.953 -0.233 1.00 8.20 267 LEU A CA 1
ATOM 1565 C C . LEU A 1 97 ? -15.548 -2.373 -1.068 1.00 8.37 267 LEU A C 1
ATOM 1566 O O . LEU A 1 97 ? -15.281 -1.791 -2.116 1.00 8.67 267 LEU A O 1
ATOM 1582 N N . ILE A 1 98 ? -14.800 -3.364 -0.591 1.00 6.59 268 ILE A N 1
ATOM 1583 C CA . ILE A 1 98 ? -13.632 -3.818 -1.320 1.00 7.21 268 ILE A CA 1
ATOM 1584 C C . ILE A 1 98 ? -14.061 -4.511 -2.630 1.00 7.80 268 ILE A C 1
ATOM 1585 O O . ILE A 1 98 ? -13.432 -4.336 -3.665 1.00 8.24 268 ILE A O 1
ATOM 1601 N N . SER A 1 99 ? -15.121 -5.319 -2.560 1.00 6.21 269 SER A N 1
ATOM 1602 C CA . SER A 1 99 ? -15.691 -5.957 -3.740 1.00 5.70 269 SER A CA 1
ATOM 1603 C C . SER A 1 99 ? -16.106 -4.955 -4.842 1.00 7.51 269 SER A C 1
ATOM 1604 O O . SER A 1 99 ? -15.801 -5.143 -6.016 1.00 8.16 269 SER A O 1
ATOM 1612 N N . PHE A 1 100 ? -16.825 -3.918 -4.440 1.00 8.17 270 PHE A N 1
ATOM 1613 C CA . PHE A 1 100 ? -17.210 -2.868 -5.376 1.00 6.41 270 PHE A CA 1
ATOM 1614 C C . PHE A 1 100 ? -15.961 -2.158 -5.913 1.00 7.65 270 PHE A C 1
ATOM 1615 O O . PHE A 1 100 ? -15.915 -1.787 -7.081 1.00 7.00 270 PHE A O 1
ATOM 1632 N N . GLY A 1 101 ? -14.950 -1.963 -5.068 1.00 8.06 271 GLY A N 1
ATOM 1633 C CA . GLY A 1 101 ? -13.675 -1.426 -5.534 1.00 9.49 271 GLY A CA 1
ATOM 1634 C C . GLY A 1 101 ? -13.077 -2.242 -6.667 1.00 8.75 271 GLY A C 1
ATOM 1635 O O . GLY A 1 101 ? -12.608 -1.706 -7.669 1.00 9.01 271 GLY A O 1
ATOM 1639 N N . ALA A 1 102 ? -13.062 -3.561 -6.514 1.00 8.43 272 ALA A N 1
ATOM 1640 C CA . ALA A 1 102 ? -12.596 -4.421 -7.600 1.00 9.21 272 ALA A CA 1
ATOM 1641 C C . ALA A 1 102 ? -13.409 -4.245 -8.863 1.00 7.85 272 ALA A C 1
ATOM 1642 O O . ALA A 1 102 ? -12.864 -4.246 -9.965 1.00 8.21 272 ALA A O 1
ATOM 1649 N N . PHE A 1 103 ? -14.725 -4.153 -8.700 1.00 7.67 273 PHE A N 1
ATOM 1650 C CA . PHE A 1 103 ? -15.637 -3.959 -9.820 1.00 8.75 273 PHE A CA 1
ATOM 1651 C C . PHE A 1 103 ? -15.305 -2.661 -10.571 1.00 7.85 273 PHE A C 1
ATOM 1652 O O . PHE A 1 103 ? -15.264 -2.628 -11.791 1.00 8.69 273 PHE A O 1
ATOM 1669 N N . VAL A 1 104 ? -15.024 -1.603 -9.816 1.00 6.50 274 VAL A N 1
ATOM 1670 C CA . VAL A 1 104 ? -14.623 -0.330 -10.408 1.00 9.20 274 VAL A CA 1
ATOM 1671 C C . VAL A 1 104 ? -13.244 -0.437 -11.058 1.00 8.98 274 VAL A C 1
ATOM 1672 O O . VAL A 1 104 ? -13.038 0.030 -12.179 1.00 9.11 274 VAL A O 1
ATOM 1685 N N . ALA A 1 105 ? -12.313 -1.110 -10.388 1.00 7.93 275 ALA A N 1
ATOM 1686 C CA . ALA A 1 105 ? -10.979 -1.273 -10.937 1.00 7.29 275 ALA A CA 1
ATOM 1687 C C . ALA A 1 105 ? -10.998 -1.964 -12.316 1.00 8.05 275 ALA A C 1
ATOM 1688 O O . ALA A 1 105 ? -10.266 -1.576 -13.222 1.00 10.36 275 ALA A O 1
ATOM 1695 N N . LYS A 1 106 ? -11.817 -3.001 -12.470 1.00 7.91 276 LYS A N 1
ATOM 1696 C CA . LYS A 1 106 ? -11.948 -3.661 -13.760 1.00 8.75 276 LYS A CA 1
ATOM 1697 C C . LYS A 1 106 ? -12.394 -2.663 -14.833 1.00 9.09 276 LYS A C 1
ATOM 1698 O O . LYS A 1 106 ? -11.871 -2.643 -15.952 1.00 12.25 276 LYS A O 1
ATOM 1717 N N . HIS A 1 107 ? -13.369 -1.832 -14.484 1.00 11.30 277 HIS A N 1
ATOM 1718 C CA . HIS A 1 107 ? -13.898 -0.877 -15.437 1.00 11.97 277 HIS A CA 1
ATOM 1719 C C . HIS A 1 107 ? -12.867 0.179 -15.777 1.00 10.04 277 HIS A C 1
ATOM 1720 O O . HIS A 1 107 ? -12.692 0.544 -16.958 1.00 13.43 277 HIS A O 1
ATOM 1735 N N . LEU A 1 108 ? -12.160 0.658 -14.763 1.00 11.61 278 LEU A N 1
ATOM 1736 C CA . LEU A 1 108 ? -11.094 1.631 -15.014 1.00 12.11 278 LEU A CA 1
ATOM 1737 C C . LEU A 1 108 ? -10.091 1.109 -16.039 1.00 10.61 278 LEU A C 1
ATOM 1738 O O . LEU A 1 108 ? -9.630 1.860 -16.906 1.00 13.50 278 LEU A O 1
ATOM 1754 N N . LYS A 1 109 ? -9.743 -0.175 -15.956 1.00 10.22 279 LYS A N 1
ATOM 1755 C CA . LYS A 1 109 ? -8.779 -0.720 -16.890 1.00 15.62 279 LYS A CA 1
ATOM 1756 C C . LYS A 1 109 ? -9.350 -0.667 -18.304 1.00 13.66 279 LYS A C 1
ATOM 1757 O O . LYS A 1 109 ? -8.628 -0.382 -19.248 1.00 18.32 279 LYS A O 1
ATOM 1776 N N . THR A 1 110 ? -10.644 -0.940 -18.466 1.00 14.38 280 THR A N 1
ATOM 1777 C CA . THR A 1 110 ? -11.208 -0.948 -19.819 1.00 18.22 280 THR A CA 1
ATOM 1778 C C . THR A 1 110 ? -11.235 0.433 -20.474 1.00 15.93 280 THR A C 1
ATOM 1779 O O . THR A 1 110 ? -11.255 0.529 -21.699 1.00 21.85 280 THR A O 1
ATOM 1790 N N . ILE A 1 111 ? -11.244 1.497 -19.675 1.00 16.23 281 ILE A N 1
ATOM 1791 C CA . ILE A 1 111 ? -11.166 2.856 -20.236 1.00 17.19 281 ILE A CA 1
ATOM 1792 C C . ILE A 1 111 ? -9.766 3.474 -20.108 1.00 16.82 281 ILE A C 1
ATOM 1793 O O . ILE A 1 111 ? -9.615 4.696 -20.144 1.00 18.36 281 ILE A O 1
ATOM 1809 N N . ASN A 1 112 ? -8.753 2.620 -19.972 1.00 18.16 282 ASN A N 1
ATOM 1810 C CA A ASN A 1 112 ? -7.349 3.030 -19.945 0.54 22.11 282 ASN A CA 1
ATOM 1811 C CA B ASN A 1 112 ? -7.353 3.052 -19.961 0.46 22.91 282 ASN A CA 1
ATOM 1812 C C . ASN A 1 112 ? -7.017 3.985 -18.802 1.00 15.52 282 ASN A C 1
ATOM 1813 O O . ASN A 1 112 ? -6.172 4.899 -18.934 1.00 15.90 282 ASN A O 1
ATOM 1834 N N . GLN A 1 113 ? -7.690 3.781 -17.682 1.00 14.54 283 GLN A N 1
ATOM 1835 C CA . GLN A 1 113 ? -7.459 4.562 -16.476 1.00 15.61 283 GLN A CA 1
ATOM 1836 C C . GLN A 1 113 ? -6.912 3.686 -15.351 1.00 16.64 283 GLN A C 1
ATOM 1837 O O . GLN A 1 113 ? -7.296 3.855 -14.200 1.00 12.52 283 GLN A O 1
ATOM 1851 N N . GLU A 1 114 ? -6.032 2.743 -15.674 1.00 13.05 284 GLU A N 1
ATOM 1852 C CA . GLU A 1 114 ? -5.378 1.939 -14.640 1.00 16.64 284 GLU A CA 1
ATOM 1853 C C . GLU A 1 114 ? -4.693 2.813 -13.584 1.00 14.57 284 GLU A C 1
ATOM 1854 O O . GLU A 1 114 ? -4.581 2.413 -12.420 1.00 14.46 284 GLU A O 1
ATOM 1866 N N . SER A 1 115 ? -4.257 4.006 -13.987 1.00 15.94 285 SER A N 1
ATOM 1867 C CA . SER A 1 115 ? -3.596 4.927 -13.068 1.00 17.75 285 SER A CA 1
ATOM 1868 C C . SER A 1 115 ? -4.476 5.320 -11.884 1.00 15.13 285 SER A C 1
ATOM 1869 O O . SER A 1 115 ? -3.962 5.710 -10.835 1.00 21.92 285 SER A O 1
ATOM 1877 N N . CYS A 1 116 ? -5.799 5.234 -12.045 1.00 12.86 286 CYS A N 1
ATOM 1878 C CA . CYS A 1 116 ? -6.720 5.632 -10.982 1.00 13.23 286 CYS A CA 1
ATOM 1879 C C . CYS A 1 116 ? -6.936 4.502 -9.974 1.00 8.22 286 CYS A C 1
ATOM 1880 O O . CYS A 1 116 ? -7.613 4.694 -8.964 1.00 9.24 286 CYS A O 1
ATOM 1888 N N . ILE A 1 117 ? -6.340 3.330 -10.211 1.00 11.16 287 ILE A N 1
ATOM 1889 C CA . ILE A 1 117 ? -6.509 2.248 -9.251 1.00 10.74 287 ILE A CA 1
ATOM 1890 C C . ILE A 1 117 ? -5.811 2.575 -7.936 1.00 10.75 287 ILE A C 1
ATOM 1891 O O . ILE A 1 117 ? -6.299 2.210 -6.872 1.00 11.72 287 ILE A O 1
ATOM 1907 N N . GLU A 1 118 ? -4.691 3.287 -7.999 1.00 9.55 288 GLU A N 1
ATOM 1908 C CA . GLU A 1 118 ? -3.983 3.663 -6.773 1.00 10.89 288 GLU A CA 1
ATOM 1909 C C . GLU A 1 118 ? -4.832 4.596 -5.906 1.00 12.96 288 GLU A C 1
ATOM 1910 O O . GLU A 1 118 ? -4.996 4.364 -4.711 1.00 9.37 288 GLU A O 1
ATOM 1922 N N . PRO A 1 119 ? -5.392 5.667 -6.495 1.00 12.06 289 PRO A N 1
ATOM 1923 C CA . PRO A 1 119 ? -6.242 6.479 -5.616 1.00 9.85 289 PRO A CA 1
ATOM 1924 C C . PRO A 1 119 ? -7.502 5.733 -5.131 1.00 9.62 289 PRO A C 1
ATOM 1925 O O . PRO A 1 119 ? -7.961 5.954 -4.006 1.00 9.23 289 PRO A O 1
ATOM 1936 N N . LEU A 1 120 ? -8.027 4.835 -5.955 1.00 7.80 290 LEU A N 1
ATOM 1937 C CA . LEU A 1 120 ? -9.182 4.024 -5.574 1.00 7.56 290 LEU A CA 1
ATOM 1938 C C . LEU A 1 120 ? -8.866 3.147 -4.362 1.00 8.06 290 LEU A C 1
ATOM 1939 O O . LEU A 1 120 ? -9.599 3.143 -3.380 1.00 8.24 290 LEU A O 1
ATOM 1955 N N . ALA A 1 121 ? -7.765 2.419 -4.439 1.00 6.74 291 ALA A N 1
ATOM 1956 C CA . ALA A 1 121 ? -7.316 1.606 -3.320 1.00 6.70 291 ALA A CA 1
ATOM 1957 C C . ALA A 1 121 ? -7.028 2.430 -2.073 1.00 9.25 291 ALA A C 1
ATOM 1958 O O . ALA A 1 121 ? -7.352 2.013 -0.970 1.00 8.94 291 ALA A O 1
ATOM 1965 N N . GLU A 1 122 ? -6.415 3.606 -2.241 1.00 8.35 292 GLU A N 1
ATOM 1966 C CA . GLU A 1 122 ? -6.201 4.490 -1.094 1.00 9.49 292 GLU A CA 1
ATOM 1967 C C . GLU A 1 122 ? -7.519 4.909 -0.465 1.00 12.42 292 GLU A C 1
ATOM 1968 O O . GLU A 1 122 ? -7.614 4.970 0.765 1.00 9.88 292 GLU A O 1
ATOM 1980 N N . SER A 1 123 ? -8.534 5.219 -1.281 1.00 7.52 293 SER A N 1
ATOM 1981 C CA . SER A 1 123 ? -9.801 5.694 -0.724 1.00 7.08 293 SER A CA 1
ATOM 1982 C C . SER A 1 123 ? -10.484 4.612 0.107 1.00 12.05 293 SER A C 1
ATOM 1983 O O . SER A 1 123 ? -11.039 4.906 1.177 1.00 13.97 293 SER A O 1
ATOM 1991 N N . ILE A 1 124 ? -10.428 3.359 -0.351 1.00 6.97 294 ILE A N 1
ATOM 1992 C CA . ILE A 1 124 ? -11.097 2.298 0.367 1.00 9.05 294 ILE A CA 1
ATOM 1993 C C . ILE A 1 124 ? -10.308 2.005 1.644 1.00 7.91 294 ILE A C 1
ATOM 1994 O O . ILE A 1 124 ? -10.876 1.826 2.706 1.00 10.04 294 ILE A O 1
ATOM 2010 N N . THR A 1 125 ? -8.992 1.961 1.524 1.00 6.33 295 THR A N 1
ATOM 2011 C CA . THR A 1 125 ? -8.132 1.761 2.669 1.00 8.33 295 THR A CA 1
ATOM 2012 C C . THR A 1 125 ? -8.430 2.803 3.762 1.00 9.70 295 THR A C 1
ATOM 2013 O O . THR A 1 125 ? -8.523 2.472 4.942 1.00 9.19 295 THR A O 1
ATOM 2024 N N . ASP A 1 126 ? -8.594 4.059 3.360 1.00 8.53 296 ASP A N 1
ATOM 2025 C CA . ASP A 1 126 ? -8.857 5.145 4.296 1.00 9.76 296 ASP A CA 1
ATOM 2026 C C . ASP A 1 126 ? -10.148 4.973 5.108 1.00 10.63 296 ASP A C 1
ATOM 2027 O O . ASP A 1 126 ? -10.193 5.301 6.303 1.00 9.29 296 ASP A O 1
ATOM 2036 N N . VAL A 1 127 ? -11.193 4.437 4.486 1.00 12.03 297 VAL A N 1
ATOM 2037 C CA . VAL A 1 127 ? -12.419 4.182 5.221 1.00 16.52 297 VAL A CA 1
ATOM 2038 C C . VAL A 1 127 ? -12.168 3.189 6.344 1.00 15.66 297 VAL A C 1
ATOM 2039 O O . VAL A 1 127 ? -12.721 3.300 7.439 1.00 13.76 297 VAL A O 1
ATOM 2052 N N . LEU A 1 128 ? -11.330 2.205 6.071 1.00 12.51 298 LEU A N 1
ATOM 2053 C CA . LEU A 1 128 ? -11.050 1.166 7.048 1.00 12.55 298 LEU A CA 1
ATOM 2054 C C . LEU A 1 128 ? -10.095 1.626 8.150 1.00 10.45 298 LEU A C 1
ATOM 2055 O O . LEU A 1 128 ? -10.299 1.303 9.324 1.00 12.95 298 LEU A O 1
ATOM 2071 N N . VAL A 1 129 ? -9.026 2.337 7.787 1.00 9.26 299 VAL A N 1
ATOM 2072 C CA . VAL A 1 129 ? -7.956 2.557 8.753 1.00 11.52 299 VAL A CA 1
ATOM 2073 C C . VAL A 1 129 ? -7.960 3.975 9.314 1.00 12.21 299 VAL A C 1
ATOM 2074 O O . VAL A 1 129 ? -7.114 4.322 10.146 1.00 12.04 299 VAL A O 1
ATOM 2087 N N . ARG A 1 130 ? -8.906 4.792 8.865 1.00 10.94 300 ARG A N 1
ATOM 2088 C CA . ARG A 1 130 ? -9.101 6.108 9.482 1.00 12.04 300 ARG A CA 1
ATOM 2089 C C . ARG A 1 130 ? -10.543 6.248 9.941 1.00 12.19 300 ARG A C 1
ATOM 2090 O O . ARG A 1 130 ? -10.826 6.220 11.125 1.00 14.06 300 ARG A O 1
ATOM 2111 N N . THR A 1 131 ? -11.469 6.356 9.005 1.00 10.31 301 THR A N 1
ATOM 2112 C CA . THR A 1 131 ? -12.872 6.503 9.361 1.00 10.70 301 THR A CA 1
ATOM 2113 C C . THR A 1 131 ? -13.389 5.461 10.370 1.00 11.73 301 THR A C 1
ATOM 2114 O O . THR A 1 131 ? -13.996 5.821 11.389 1.00 11.17 301 THR A O 1
ATOM 2125 N N . LYS A 1 132 ? -13.138 4.176 10.099 1.00 10.91 302 LYS A N 1
ATOM 2126 C CA . LYS A 1 132 ? -13.593 3.110 10.997 1.00 10.30 302 LYS A CA 1
ATOM 2127 C C . LYS A 1 132 ? -12.451 2.379 11.704 1.00 11.18 302 LYS A C 1
ATOM 2128 O O . LYS A 1 132 ? -12.578 1.205 12.066 1.00 12.95 302 LYS A O 1
ATOM 2147 N N . ARG A 1 133 ? -11.345 3.074 11.927 1.00 8.88 303 ARG A N 1
ATOM 2148 C CA . ARG A 1 133 ? -10.179 2.459 12.533 1.00 9.46 303 ARG A CA 1
ATOM 2149 C C . ARG A 1 133 ? -10.468 1.820 13.882 1.00 9.73 303 ARG A C 1
ATOM 2150 O O . ARG A 1 133 ? -10.007 0.718 14.154 1.00 11.98 303 ARG A O 1
ATOM 2171 N N . ASP A 1 134 ? -11.217 2.504 14.733 1.00 14.39 304 ASP A N 1
ATOM 2172 C CA . ASP A 1 134 ? -11.451 1.993 16.074 1.00 14.77 304 ASP A CA 1
ATOM 2173 C C . ASP A 1 134 ? -12.195 0.664 16.032 1.00 14.20 304 ASP A C 1
ATOM 2174 O O . ASP A 1 134 ? -11.856 -0.271 16.759 1.00 13.00 304 ASP A O 1
ATOM 2183 N N . TRP A 1 135 ? -13.206 0.586 15.176 1.00 12.01 305 TRP A N 1
ATOM 2184 C CA . TRP A 1 135 ? -13.985 -0.628 15.032 1.00 12.06 305 TRP A CA 1
ATOM 2185 C C . TRP A 1 135 ? -13.088 -1.738 14.487 1.00 13.14 305 TRP A C 1
ATOM 2186 O O . TRP A 1 135 ? -13.096 -2.868 14.977 1.00 12.70 305 TRP A O 1
ATOM 2207 N N . LEU A 1 136 ? -12.318 -1.408 13.461 1.00 12.12 306 LEU A N 1
ATOM 2208 C CA . LEU A 1 136 ? -11.474 -2.399 12.800 1.00 13.42 306 LEU A CA 1
ATOM 2209 C C . LEU A 1 136 ? -10.462 -3.010 13.780 1.00 11.85 306 LEU A C 1
ATOM 2210 O O . LEU A 1 136 ? -10.240 -4.239 13.792 1.00 12.57 306 LEU A O 1
ATOM 2226 N N . VAL A 1 137 ? -9.867 -2.158 14.617 1.00 10.68 307 VAL A N 1
ATOM 2227 C CA . VAL A 1 137 ? -8.891 -2.615 15.594 1.00 12.84 307 VAL A CA 1
ATOM 2228 C C . VAL A 1 137 ? -9.564 -3.474 16.671 1.00 14.06 307 VAL A C 1
ATOM 2229 O O . VAL A 1 137 ? -9.043 -4.521 17.064 1.00 14.44 307 VAL A O 1
ATOM 2242 N N . LYS A 1 138 ? -10.741 -3.060 17.120 1.00 13.93 308 LYS A N 1
ATOM 2243 C CA . LYS A 1 138 ? -11.448 -3.807 18.165 1.00 15.26 308 LYS A CA 1
ATOM 2244 C C . LYS A 1 138 ? -11.823 -5.181 17.652 1.00 13.51 308 LYS A C 1
ATOM 2245 O O . LYS A 1 138 ? -11.927 -6.145 18.419 1.00 15.38 308 LYS A O 1
ATOM 2264 N N . GLN A 1 139 ? -12.019 -5.271 16.346 1.00 12.67 309 GLN A N 1
ATOM 2265 C CA . GLN A 1 139 ? -12.400 -6.530 15.720 1.00 11.25 309 GLN A CA 1
ATOM 2266 C C . GLN A 1 139 ? -11.209 -7.356 15.242 1.00 14.58 309 GLN A C 1
ATOM 2267 O O . GLN A 1 139 ? -11.382 -8.293 14.469 1.00 15.56 309 GLN A O 1
ATOM 2281 N N . ARG A 1 140 ? -10.016 -7.025 15.730 1.00 16.82 310 ARG A N 1
ATOM 2282 C CA . ARG A 1 140 ? -8.787 -7.773 15.446 1.00 16.93 310 ARG A CA 1
ATOM 2283 C C . ARG A 1 140 ? -8.280 -7.656 14.003 1.00 9.68 310 ARG A C 1
ATOM 2284 O O . ARG A 1 140 ? -7.551 -8.522 13.490 1.00 11.17 310 ARG A O 1
ATOM 2305 N N . GLY A 1 141 ? -8.616 -6.559 13.364 1.00 8.34 311 GLY A N 1
ATOM 2306 C CA . GLY A 1 141 ? -8.022 -6.252 12.079 1.00 9.63 311 GLY A CA 1
ATOM 2307 C C . GLY A 1 141 ? -8.234 -7.363 11.074 1.00 9.32 311 GLY A C 1
ATOM 2308 O O . GLY A 1 141 ? -9.307 -7.951 10.986 1.00 9.74 311 GLY A O 1
ATOM 2312 N N . TRP A 1 142 ? -7.201 -7.636 10.304 1.00 8.98 312 TRP A N 1
ATOM 2313 C CA . TRP A 1 142 ? -7.315 -8.596 9.212 1.00 7.32 312 TRP A CA 1
ATOM 2314 C C . TRP A 1 142 ? -7.416 -10.038 9.707 1.00 8.02 312 TRP A C 1
ATOM 2315 O O . TRP A 1 142 ? -7.988 -10.869 9.015 1.00 8.26 312 TRP A O 1
ATOM 2336 N N . ASP A 1 143 ? -6.899 -10.321 10.892 1.00 9.20 313 ASP A N 1
ATOM 2337 C CA . ASP A 1 143 ? -7.113 -11.663 11.465 1.00 9.57 313 ASP A CA 1
ATOM 2338 C C . ASP A 1 143 ? -8.608 -11.871 11.747 1.00 11.36 313 ASP A C 1
ATOM 2339 O O . 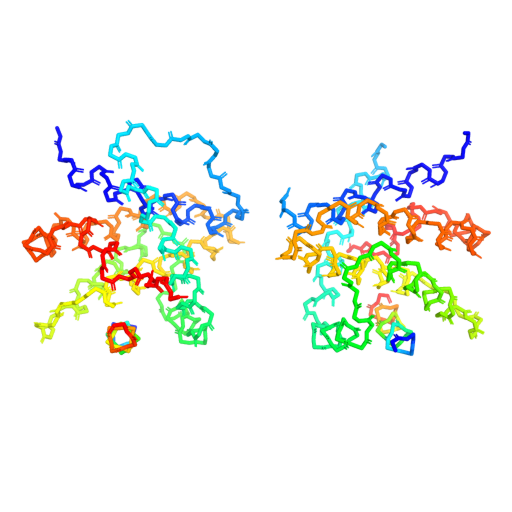ASP A 1 143 ? -9.160 -12.962 11.544 1.00 13.19 313 ASP A O 1
ATOM 2348 N N . GLY A 1 144 ? -9.271 -10.804 12.200 1.00 10.79 314 GLY A N 1
ATOM 2349 C CA . GLY A 1 144 ? -10.708 -10.819 12.419 1.00 12.54 314 GLY A CA 1
ATOM 2350 C C . GLY A 1 144 ? -11.501 -10.995 11.139 1.00 10.97 314 GLY A C 1
ATOM 2351 O O . GLY A 1 144 ? -12.482 -11.733 11.096 1.00 11.27 314 GLY A O 1
ATOM 2355 N N . PHE A 1 145 ? -11.094 -10.277 10.097 1.00 11.05 315 PHE A N 1
ATOM 2356 C CA . PHE A 1 145 ? -11.690 -10.405 8.773 1.00 9.11 315 PHE A CA 1
ATOM 2357 C C . PHE A 1 145 ? -11.625 -11.860 8.303 1.00 10.28 315 PHE A C 1
ATOM 2358 O O . PHE A 1 145 ? -12.634 -12.446 7.918 1.00 10.29 315 PHE A O 1
ATOM 2375 N N . VAL A 1 146 ? -10.433 -12.435 8.347 1.00 9.32 316 VAL A N 1
ATOM 2376 C CA . VAL A 1 146 ? -10.239 -13.821 7.924 1.00 13.51 316 VAL A CA 1
ATOM 2377 C C . VAL A 1 146 ? -11.079 -14.793 8.759 1.00 9.06 316 VAL A C 1
ATOM 2378 O O . VAL A 1 146 ? -11.746 -15.680 8.205 1.00 11.77 316 VAL A O 1
ATOM 2391 N N . GLU A 1 147 ? -11.087 -14.605 10.076 1.00 10.40 317 GLU A N 1
ATOM 2392 C CA . GLU A 1 147 ? -11.870 -15.465 10.955 1.00 11.65 317 GLU A CA 1
ATOM 2393 C C . GLU A 1 147 ? -13.356 -15.415 10.624 1.00 12.17 317 GLU A C 1
ATOM 2394 O O . GLU A 1 147 ? -14.015 -16.453 10.538 1.00 13.64 317 GLU A O 1
ATOM 2406 N N . PHE A 1 148 ? -13.888 -14.213 10.407 1.00 11.26 318 PHE A N 1
ATOM 2407 C CA . PHE A 1 148 ? -15.322 -14.070 10.186 1.00 9.54 318 PHE A CA 1
ATOM 2408 C C . PHE A 1 148 ? -15.782 -14.861 8.952 1.00 8.78 318 PHE A C 1
ATOM 2409 O O . PHE A 1 148 ? -16.841 -15.494 8.959 1.00 11.31 318 PHE A O 1
ATOM 2426 N N . PHE A 1 149 ? -14.978 -14.829 7.899 1.00 11.18 319 PHE A N 1
ATOM 2427 C CA . PHE A 1 149 ? -15.367 -15.409 6.619 1.00 11.39 319 PHE A CA 1
ATOM 2428 C C . PHE A 1 149 ? -14.818 -16.820 6.405 1.00 12.04 319 PHE A C 1
ATOM 2429 O O . PHE A 1 149 ? -14.981 -17.394 5.346 1.00 12.84 319 PHE A O 1
ATOM 2446 N N . HIS A 1 150 ? -14.152 -17.372 7.401 1.00 10.40 320 HIS A N 1
ATOM 2447 C CA . HIS A 1 150 ? -13.514 -18.675 7.188 1.00 16.59 320 HIS A CA 1
ATOM 2448 C C . HIS A 1 150 ? -14.534 -19.793 6.953 1.00 13.79 320 HIS A C 1
ATOM 2449 O O . HIS A 1 150 ? -15.660 -19.770 7.450 1.00 14.23 320 HIS A O 1
ATOM 2464 N N . VAL A 1 151 ? -14.088 -20.792 6.209 1.00 15.23 321 VAL A N 1
ATOM 2465 C CA . VAL A 1 151 ? -14.907 -21.957 5.894 1.00 18.50 321 VAL A CA 1
ATOM 2466 C C . VAL A 1 151 ? -14.493 -23.080 6.832 1.00 20.76 321 VAL A C 1
ATOM 2467 O O . VAL A 1 151 ? -13.323 -23.437 6.880 1.00 30.02 321 VAL A O 1
ATOM 2480 N N . GLU A 1 152 ? -15.443 -23.616 7.594 1.00 24.81 322 GLU A N 1
ATOM 2481 C CA . GLU A 1 152 ? -15.169 -24.787 8.422 1.00 33.89 322 GLU A CA 1
ATOM 2482 C C . GLU A 1 152 ? -15.094 -26.013 7.523 1.00 30.88 322 GLU A C 1
ATOM 2483 O O . GLU A 1 152 ? -15.936 -26.204 6.648 1.00 35.35 322 GLU A O 1
ATOM 2489 N N . ASP A 1 153 ? -14.076 -26.841 7.727 1.00 37.79 323 ASP A N 1
ATOM 2490 C CA . ASP A 1 153 ? -13.925 -28.047 6.926 1.00 44.94 323 ASP A CA 1
ATOM 2491 C C . ASP A 1 153 ? -14.599 -29.205 7.643 1.00 35.97 323 ASP A C 1
ATOM 2492 O O . ASP A 1 153 ? -14.148 -29.627 8.711 1.00 54.77 323 ASP A O 1
ATOM 2498 N N . LEU A 1 154 ? -15.677 -29.725 7.060 1.00 39.58 324 LEU A N 1
ATOM 2499 C CA . LEU A 1 154 ? -16.437 -30.795 7.700 1.00 40.05 324 LEU A CA 1
ATOM 2500 C C . LEU A 1 154 ? -15.989 -32.166 7.199 1.00 56.44 324 LEU A C 1
ATOM 2501 O O . LEU A 1 154 ? -15.970 -32.421 5.995 1.00 67.33 324 LEU A O 1
ATOM 2507 N N . GLY B 1 1 ? 7.995 -31.267 -40.926 1.00 55.20 171 GLY B N 1
ATOM 2508 C CA . GLY B 1 1 ? 8.026 -30.546 -42.187 1.00 55.41 171 GLY B CA 1
ATOM 2509 C C . GLY B 1 1 ? 6.673 -29.985 -42.581 1.00 51.07 171 GLY B C 1
ATOM 2510 O O . GLY B 1 1 ? 6.524 -29.382 -43.650 1.00 49.81 171 GLY B O 1
ATOM 2513 N N . ASP B 1 2 ? 5.683 -30.171 -41.713 1.00 47.93 172 ASP B N 1
ATOM 2514 C CA . ASP B 1 2 ? 4.329 -29.707 -41.991 1.00 44.05 172 ASP B CA 1
ATOM 2515 C C . ASP B 1 2 ? 4.083 -28.348 -41.342 1.00 41.51 172 ASP B C 1
ATOM 2516 O O . ASP B 1 2 ? 3.658 -28.270 -40.187 1.00 33.53 172 ASP B O 1
ATOM 2525 N N . GLU B 1 3 ? 4.329 -27.284 -42.101 1.00 28.61 173 GLU B N 1
ATOM 2526 C CA . GLU B 1 3 ? 4.301 -25.936 -41.560 1.00 34.61 173 GLU B CA 1
ATOM 2527 C C . GLU B 1 3 ? 2.890 -25.508 -41.178 1.00 29.44 173 GLU B C 1
ATOM 2528 O O . GLU B 1 3 ? 2.694 -24.849 -40.153 1.00 37.37 173 GLU B O 1
ATOM 2540 N N . LEU B 1 4 ? 1.906 -25.880 -41.989 1.00 27.89 174 LEU B N 1
ATOM 2541 C CA . LEU B 1 4 ? 0.527 -25.532 -41.680 1.00 32.64 174 LEU B CA 1
ATOM 2542 C C . LEU B 1 4 ? 0.131 -26.127 -40.337 1.00 27.25 174 LEU B C 1
ATOM 2543 O O . LEU B 1 4 ? -0.488 -25.458 -39.520 1.00 22.57 174 LEU B O 1
ATOM 2559 N N . TYR B 1 5 ? 0.500 -27.384 -40.102 1.00 31.39 175 TYR B N 1
ATOM 2560 C CA . TYR B 1 5 ? 0.151 -28.041 -38.849 1.00 19.57 175 TYR B CA 1
ATOM 2561 C C . TYR B 1 5 ? 0.851 -27.341 -37.687 1.00 22.18 175 TYR B C 1
ATOM 2562 O O . TYR B 1 5 ? 0.219 -26.984 -36.686 1.00 23.07 175 TYR B O 1
ATOM 2580 N N . ARG B 1 6 ? 2.152 -27.129 -37.836 1.00 26.03 176 ARG B N 1
ATOM 2581 C CA . ARG B 1 6 ? 2.946 -26.478 -36.805 1.00 27.40 176 ARG B CA 1
ATOM 2582 C C . ARG B 1 6 ? 2.354 -25.119 -36.427 1.00 23.41 176 ARG B C 1
ATOM 2583 O O . ARG B 1 6 ? 2.178 -24.804 -35.253 1.00 23.48 176 ARG B O 1
ATOM 2604 N N . GLN B 1 7 ? 2.059 -24.312 -37.436 1.00 22.63 177 GLN B N 1
ATOM 2605 C CA . GLN B 1 7 ? 1.519 -22.979 -37.218 1.00 19.61 177 GLN B CA 1
ATOM 2606 C C . GLN B 1 7 ? 0.162 -23.039 -36.530 1.00 19.44 177 GLN B C 1
ATOM 2607 O O . GLN B 1 7 ? -0.105 -22.303 -35.574 1.00 20.72 177 GLN B O 1
ATOM 2621 N N . SER B 1 8 ? -0.696 -23.922 -37.024 1.00 17.93 178 SER B N 1
ATOM 2622 C CA . SER B 1 8 ? -2.033 -24.089 -36.464 1.00 16.98 178 SER B CA 1
ATOM 2623 C C . SER B 1 8 ? -1.977 -24.491 -34.990 1.00 18.18 178 SER B C 1
ATOM 2624 O O . SER B 1 8 ? -2.726 -23.953 -34.162 1.00 19.03 178 SER B O 1
ATOM 2632 N N . LEU B 1 9 ? -1.093 -25.437 -34.668 1.00 20.75 179 LEU B N 1
ATOM 2633 C CA . LEU B 1 9 ? -0.974 -25.924 -33.304 1.00 14.32 179 LEU B CA 1
ATOM 2634 C C . LEU B 1 9 ? -0.494 -24.834 -32.361 1.00 16.26 179 LEU B C 1
ATOM 2635 O O . LEU B 1 9 ? -1.015 -24.674 -31.258 1.00 14.55 179 LEU B O 1
ATOM 2651 N N . GLU B 1 10 ? 0.500 -24.076 -32.807 1.00 20.85 180 GLU B N 1
ATOM 2652 C CA . GLU B 1 10 ? 1.012 -22.984 -32.006 1.00 19.84 180 GLU B CA 1
ATOM 2653 C C . GLU B 1 10 ? -0.103 -21.970 -31.688 1.00 16.40 180 GLU B C 1
ATOM 2654 O O . GLU B 1 10 ? -0.284 -21.572 -30.538 1.00 20.28 180 GLU B O 1
ATOM 2666 N N . ILE B 1 11 ? -0.839 -21.542 -32.707 1.00 16.15 181 ILE B N 1
ATOM 2667 C CA . ILE B 1 11 ? -1.942 -20.596 -32.504 1.00 18.55 181 ILE B CA 1
ATOM 2668 C C . ILE B 1 11 ? -2.995 -21.160 -31.528 1.00 15.17 181 ILE B C 1
ATOM 2669 O O . ILE B 1 11 ? -3.357 -20.502 -30.538 1.00 15.60 181 ILE B O 1
ATOM 2685 N N . ILE B 1 12 ? -3.465 -22.378 -31.794 1.00 15.04 182 ILE B N 1
ATOM 2686 C CA . ILE B 1 12 ? -4.578 -22.954 -31.045 1.00 15.19 182 ILE B CA 1
ATOM 2687 C C . ILE B 1 12 ? -4.153 -23.261 -29.607 1.00 13.04 182 ILE B C 1
ATOM 2688 O O . ILE B 1 12 ? -4.865 -22.933 -28.663 1.00 15.00 182 ILE B O 1
ATOM 2704 N N . SER B 1 13 ? -2.973 -23.856 -29.453 1.00 15.01 183 SER B N 1
ATOM 2705 C CA A SER B 1 13 ? -2.403 -24.133 -28.143 0.64 13.70 183 SER B CA 1
ATOM 2706 C CA B SER B 1 13 ? -2.409 -24.131 -28.137 0.36 16.30 183 SER B CA 1
ATOM 2707 C C . SER B 1 13 ? -2.256 -22.865 -27.307 1.00 16.37 183 SER B C 1
ATOM 2708 O O . SER B 1 13 ? -2.631 -22.834 -26.139 1.00 17.10 183 SER B O 1
ATOM 2723 N N . ARG B 1 14 ? -1.690 -21.822 -27.904 1.00 15.54 184 ARG B N 1
ATOM 2724 C CA . ARG B 1 14 ? -1.497 -20.578 -27.176 1.00 15.52 184 ARG B CA 1
ATOM 2725 C C . ARG B 1 14 ? -2.831 -19.987 -26.716 1.00 10.86 184 ARG B C 1
ATOM 2726 O O . ARG B 1 14 ? -2.958 -19.546 -25.568 1.00 14.77 184 ARG B O 1
ATOM 2747 N N . TYR B 1 15 ? -3.828 -19.994 -27.595 1.00 15.27 185 TYR B N 1
ATOM 2748 C CA . TYR B 1 15 ? -5.118 -19.428 -27.240 1.00 15.76 185 TYR B CA 1
ATOM 2749 C C . TYR B 1 15 ? -5.769 -20.240 -26.110 1.00 17.44 185 TYR B C 1
ATOM 2750 O O . TYR B 1 15 ? -6.215 -19.679 -25.125 1.00 15.78 185 TYR B O 1
ATOM 2768 N N . LEU B 1 16 ? -5.819 -21.558 -26.243 1.00 14.41 186 LEU B N 1
ATOM 2769 C CA . LEU B 1 16 ? -6.441 -22.383 -25.207 1.00 14.34 186 LEU B CA 1
ATOM 2770 C C . LEU B 1 16 ? -5.744 -22.219 -23.850 1.00 13.95 186 LEU B C 1
ATOM 2771 O O . LEU B 1 16 ? -6.407 -22.094 -22.823 1.00 18.86 186 LEU B O 1
ATOM 2787 N N . ARG B 1 17 ? -4.413 -22.218 -23.856 1.00 19.05 187 ARG B N 1
ATOM 2788 C CA . ARG B 1 17 ? -3.644 -22.111 -22.618 1.00 21.32 187 ARG B CA 1
ATOM 2789 C C . ARG B 1 17 ? -3.867 -20.763 -21.941 1.00 23.56 187 ARG B C 1
ATOM 2790 O O . ARG B 1 17 ? -4.110 -20.705 -20.734 1.00 22.41 187 ARG B O 1
ATOM 2811 N N . GLU B 1 18 ? -3.809 -19.680 -22.705 1.00 20.85 188 GLU B N 1
ATOM 2812 C CA . GLU B 1 18 ? -3.935 -18.365 -22.087 1.00 19.38 188 GLU B CA 1
ATOM 2813 C C . GLU B 1 18 ? -5.377 -18.142 -21.623 1.00 18.56 188 GLU B C 1
ATOM 2814 O O . GLU B 1 18 ? -5.614 -17.477 -20.625 1.00 23.30 188 GLU B O 1
ATOM 2826 N N . GLN B 1 19 ? -6.338 -18.729 -22.327 1.00 17.13 189 GLN B N 1
ATOM 2827 C CA . GLN B 1 19 ? -7.726 -18.691 -21.886 1.00 16.74 189 GLN B CA 1
ATOM 2828 C C . GLN B 1 19 ? -7.896 -19.399 -20.539 1.00 21.95 189 GLN B C 1
ATOM 2829 O O . GLN B 1 19 ? -8.569 -18.900 -19.641 1.00 25.33 189 GLN B O 1
ATOM 2843 N N . ALA B 1 20 ? -7.284 -20.570 -20.401 1.00 22.27 190 ALA B N 1
ATOM 2844 C CA . ALA B 1 20 ? -7.444 -21.364 -19.187 1.00 26.96 190 ALA B CA 1
ATOM 2845 C C . ALA B 1 20 ? -6.766 -20.671 -18.017 1.00 29.45 190 ALA B C 1
ATOM 2846 O O . ALA B 1 20 ? -7.281 -20.659 -16.896 1.00 30.04 190 ALA B O 1
ATOM 2853 N N . THR B 1 21 ? -5.615 -20.076 -18.307 1.00 30.26 191 THR B N 1
ATOM 2854 C CA . THR B 1 21 ? -4.808 -19.396 -17.314 1.00 38.80 191 THR B CA 1
ATOM 2855 C C . THR B 1 21 ? -4.821 -17.907 -17.637 1.00 47.25 191 THR B C 1
ATOM 2856 O O . THR B 1 21 ? -5.870 -17.262 -17.536 1.00 48.59 191 THR B O 1
ATOM 2867 N N . GLY B 1 22 ? -3.672 -17.346 -18.009 1.00 54.84 192 GLY B N 1
ATOM 2868 C CA . GLY B 1 22 ? -3.624 -15.946 -18.395 1.00 53.83 192 GLY B CA 1
ATOM 2869 C C . GLY B 1 22 ? -2.663 -15.618 -19.524 1.00 53.32 192 GLY B C 1
ATOM 2870 O O . GLY B 1 22 ? -1.561 -16.158 -19.606 1.00 55.43 192 GLY B O 1
ATOM 2874 N N . GLY B 1 33 ? 5.408 -15.615 -37.503 1.00 44.66 203 GLY B N 1
ATOM 2875 C CA . GLY B 1 33 ? 5.731 -14.231 -37.828 1.00 42.63 203 GLY B CA 1
ATOM 2876 C C . GLY B 1 33 ? 4.558 -13.286 -37.632 1.00 34.26 203 GLY B C 1
ATOM 2877 O O . GLY B 1 33 ? 3.824 -13.382 -36.647 1.00 39.73 203 GLY B O 1
ATOM 2880 N N . ALA B 1 34 ? 4.370 -12.358 -38.566 1.00 34.60 204 ALA B N 1
ATOM 2881 C CA . ALA B 1 34 ? 3.244 -11.441 -38.487 1.00 33.18 204 ALA B CA 1
ATOM 2882 C C . ALA B 1 34 ? 1.945 -12.235 -38.570 1.00 26.71 204 ALA B C 1
ATOM 2883 O O . ALA B 1 34 ? 0.984 -11.935 -37.877 1.00 25.12 204 ALA B O 1
ATOM 2890 N N . THR B 1 35 ? 1.915 -13.259 -39.412 1.00 27.92 205 THR B N 1
ATOM 2891 C CA . THR B 1 35 ? 0.682 -14.019 -39.603 1.00 20.61 205 THR B CA 1
ATOM 2892 C C . THR B 1 35 ? 0.173 -14.666 -38.304 1.00 25.04 205 THR B C 1
ATOM 2893 O O . THR B 1 35 ? -1.000 -14.532 -37.956 1.00 21.71 205 THR B O 1
ATOM 2904 N N . SER B 1 36 ? 1.049 -15.365 -37.590 1.00 20.97 206 SER B N 1
ATOM 2905 C CA . SER B 1 36 ? 0.643 -16.046 -36.360 1.00 22.60 206 SER B CA 1
ATOM 2906 C C . SER B 1 36 ? 0.245 -15.039 -35.277 1.00 22.21 206 SER B C 1
ATOM 2907 O O . SER B 1 36 ? -0.709 -15.265 -34.526 1.00 24.41 206 SER B O 1
ATOM 2915 N N . ARG B 1 37 ? 0.985 -13.934 -35.184 1.00 25.09 207 ARG B N 1
ATOM 2916 C CA . ARG B 1 37 ? 0.670 -12.893 -34.217 1.00 21.79 207 ARG B CA 1
ATOM 2917 C C . ARG B 1 37 ? -0.711 -12.314 -34.488 1.00 19.32 207 ARG B C 1
ATOM 2918 O O . ARG B 1 37 ? -1.512 -12.135 -33.569 1.00 18.17 207 ARG B O 1
ATOM 2939 N N . LYS B 1 38 ? -0.979 -12.034 -35.760 1.00 21.51 208 LYS B N 1
ATOM 2940 C CA . LYS B 1 38 ? -2.256 -11.479 -36.179 1.00 19.70 208 LYS B CA 1
ATOM 2941 C C . LYS B 1 38 ? -3.363 -12.493 -35.986 1.00 17.54 208 LYS B C 1
ATOM 2942 O O . LYS B 1 38 ? -4.459 -12.143 -35.591 1.00 19.62 208 LYS B O 1
ATOM 2961 N N . ALA B 1 39 ? -3.072 -13.761 -36.251 1.00 19.14 209 ALA B N 1
ATOM 2962 C CA . ALA B 1 39 ? -4.081 -14.797 -36.098 1.00 17.62 209 ALA B CA 1
ATOM 2963 C C . ALA B 1 39 ? -4.474 -14.927 -34.632 1.00 14.09 209 ALA B C 1
ATOM 2964 O O . ALA B 1 39 ? -5.636 -15.080 -34.307 1.00 14.16 209 ALA B O 1
ATOM 2971 N N . LEU B 1 40 ? -3.503 -14.866 -33.732 1.00 18.60 210 LEU B N 1
ATOM 2972 C CA . LEU B 1 40 ? -3.827 -14.953 -32.318 1.00 20.29 210 LEU B CA 1
ATOM 2973 C C . LEU B 1 40 ? -4.596 -13.714 -31.821 1.00 15.51 210 LEU B C 1
ATOM 2974 O O . LEU B 1 40 ? -5.515 -13.842 -31.019 1.00 15.37 210 LEU B O 1
ATOM 2990 N N . GLU B 1 41 ? -4.233 -12.525 -32.299 1.00 15.12 211 GLU B N 1
ATOM 2991 C CA . GLU B 1 41 ? -4.978 -11.311 -31.973 1.00 17.88 211 GLU B CA 1
ATOM 2992 C C . GLU B 1 41 ? -6.438 -11.430 -32.408 1.00 14.30 211 GLU B C 1
ATOM 2993 O O . GLU B 1 41 ? -7.353 -11.028 -31.689 1.00 15.34 211 GLU B O 1
ATOM 3005 N N . THR B 1 42 ? -6.642 -11.969 -33.605 1.00 13.98 212 THR B N 1
ATOM 3006 C CA . THR B 1 42 ? -7.972 -12.127 -34.185 1.00 15.33 212 THR B CA 1
ATOM 3007 C C . THR B 1 42 ? -8.782 -13.132 -33.397 1.00 12.59 212 THR B C 1
ATOM 3008 O O . THR B 1 42 ? -9.981 -12.972 -33.171 1.00 14.77 212 THR B O 1
ATOM 3019 N N . LEU B 1 43 ? -8.106 -14.196 -32.987 1.00 18.09 213 LEU B N 1
ATOM 3020 C CA . LEU B 1 43 ? -8.733 -15.256 -32.239 1.00 17.88 213 LEU B CA 1
ATOM 3021 C C . LEU B 1 43 ? -9.178 -14.774 -30.851 1.00 14.91 213 LEU B C 1
ATOM 3022 O O . LEU B 1 43 ? -10.259 -15.114 -30.365 1.00 16.57 213 LEU B O 1
ATOM 3038 N N . ARG B 1 44 ? -8.335 -13.974 -30.212 1.00 18.31 214 ARG B N 1
ATOM 3039 C CA . ARG B 1 44 ? -8.704 -13.364 -28.955 1.00 18.47 214 ARG B CA 1
ATOM 3040 C C . ARG B 1 44 ? -9.971 -12.533 -29.143 1.00 19.79 214 ARG B C 1
ATOM 3041 O O . ARG B 1 44 ? -10.917 -12.658 -28.377 1.00 22.87 214 ARG B O 1
ATOM 3062 N N . ARG B 1 45 ? -9.988 -11.695 -30.173 1.00 15.96 215 ARG B N 1
ATOM 3063 C CA . ARG B 1 45 ? -11.116 -10.798 -30.404 1.00 16.02 215 ARG B CA 1
ATOM 3064 C C . ARG B 1 45 ? -12.404 -11.574 -30.685 1.00 14.32 215 ARG B C 1
ATOM 3065 O O . ARG B 1 45 ? -13.394 -11.424 -29.960 1.00 15.16 215 ARG B O 1
ATOM 3086 N N . VAL B 1 46 ? -12.359 -12.415 -31.721 1.00 13.83 216 VAL B N 1
ATOM 3087 C CA . VAL B 1 46 ? -13.535 -13.107 -32.223 1.00 15.73 216 VAL B CA 1
ATOM 3088 C C . VAL B 1 46 ? -13.897 -14.259 -31.307 1.00 11.13 216 VAL B C 1
ATOM 3089 O O . VAL B 1 46 ? -15.059 -14.454 -31.001 1.00 10.84 216 VAL B O 1
ATOM 3102 N N . GLY B 1 47 ? -12.893 -14.994 -30.843 1.00 14.28 217 GLY B N 1
ATOM 3103 C CA . GLY B 1 47 ? -13.143 -16.144 -29.985 1.00 11.99 217 GLY B CA 1
ATOM 3104 C C . GLY B 1 47 ? -13.723 -15.757 -28.640 1.00 14.90 217 GLY B C 1
ATOM 3105 O O . GLY B 1 47 ? -14.601 -16.439 -28.111 1.00 11.56 217 GLY B O 1
ATOM 3109 N N . ASP B 1 48 ? -13.246 -14.659 -28.070 1.00 13.69 218 ASP B N 1
ATOM 3110 C CA . ASP B 1 48 ? -13.785 -14.223 -26.799 1.00 13.37 218 ASP B CA 1
ATOM 3111 C C . ASP B 1 48 ? -15.239 -13.818 -27.012 1.00 11.25 218 ASP B C 1
ATOM 3112 O O . ASP B 1 48 ? -16.087 -14.069 -26.155 1.00 14.45 218 ASP B O 1
ATOM 3121 N N . GLY B 1 49 ? -15.519 -13.182 -28.149 1.00 11.86 219 GLY B N 1
ATOM 3122 C CA . GLY B 1 49 ? -16.878 -12.798 -28.498 1.00 15.39 219 GLY B CA 1
ATOM 3123 C C . GLY B 1 49 ? -17.815 -13.985 -28.644 1.00 11.57 219 GLY B C 1
ATOM 3124 O O . GLY B 1 49 ? -18.953 -13.948 -28.183 1.00 13.24 219 GLY B O 1
ATOM 3128 N N . VAL B 1 50 ? -17.331 -15.025 -29.312 1.00 13.43 220 VAL B N 1
ATOM 3129 C CA . VAL B 1 50 ? -18.141 -16.213 -29.553 1.00 12.50 220 VAL B CA 1
ATOM 3130 C C . VAL B 1 50 ? -18.539 -16.819 -28.216 1.00 11.84 220 VAL B C 1
ATOM 3131 O O . VAL B 1 50 ? -19.691 -17.169 -27.999 1.00 12.95 220 VAL B O 1
ATOM 3144 N N . GLN B 1 51 ? -17.582 -16.919 -27.306 1.00 11.70 221 GLN B N 1
ATOM 3145 C CA . GLN B 1 51 ? -17.859 -17.504 -25.997 1.00 12.67 221 GLN B CA 1
ATOM 3146 C C . GLN B 1 51 ? -18.862 -16.683 -25.183 1.00 11.48 221 GLN B C 1
ATOM 3147 O O . GLN B 1 51 ? -19.693 -17.254 -24.483 1.00 17.12 221 GLN B O 1
ATOM 3161 N N . ARG B 1 52 ? -18.792 -15.351 -25.261 1.00 13.36 222 ARG B N 1
ATOM 3162 C CA . ARG B 1 52 ? -19.699 -14.506 -24.484 1.00 15.71 222 ARG B CA 1
ATOM 3163 C C . ARG B 1 52 ? -21.108 -14.546 -25.058 1.00 13.82 222 ARG B C 1
ATOM 3164 O O . ARG B 1 52 ? -22.084 -14.731 -24.332 1.00 26.45 222 ARG B O 1
ATOM 3185 N N . ASN B 1 53 ? -21.195 -14.373 -26.370 1.00 16.84 223 ASN B N 1
ATOM 3186 C CA . ASN B 1 53 ? -22.470 -14.327 -27.061 1.00 16.09 223 ASN B CA 1
ATOM 3187 C C . ASN B 1 53 ? -23.217 -15.655 -27.008 1.00 16.06 223 ASN B C 1
ATOM 3188 O O . ASN B 1 53 ? -24.448 -15.676 -27.017 1.00 21.97 223 ASN B O 1
ATOM 3199 N N . HIS B 1 54 ? -22.476 -16.758 -26.935 1.00 16.83 224 HIS B N 1
ATOM 3200 C CA . HIS B 1 54 ? -23.075 -18.098 -26.962 1.00 17.20 224 HIS B CA 1
ATOM 3201 C C . HIS B 1 54 ? -22.768 -18.895 -25.698 1.00 15.80 224 HIS B C 1
ATOM 3202 O O . HIS B 1 54 ? -22.683 -20.135 -25.709 1.00 15.67 224 HIS B O 1
ATOM 3217 N N . GLU B 1 55 ? -22.624 -18.182 -24.589 1.00 18.93 225 GLU B N 1
ATOM 3218 C CA . GLU B 1 55 ? -22.251 -18.828 -23.342 1.00 20.41 225 GLU B CA 1
ATOM 3219 C C . GLU B 1 55 ? -23.251 -19.922 -22.953 1.00 17.23 225 GLU B C 1
ATOM 3220 O O . GLU B 1 55 ? -22.851 -21.018 -22.568 1.00 16.95 225 GLU B O 1
ATOM 3232 N N . THR B 1 56 ? -24.546 -19.634 -23.055 1.00 21.06 226 THR B N 1
ATOM 3233 C CA . THR B 1 56 ? -25.557 -20.606 -22.642 1.00 19.46 226 THR B CA 1
ATOM 3234 C C . THR B 1 56 ? -25.462 -21.879 -23.477 1.00 20.85 226 THR B C 1
ATOM 3235 O O . THR B 1 56 ? -25.498 -22.992 -22.940 1.00 21.67 226 THR B O 1
ATOM 3246 N N . ALA B 1 57 ? -25.327 -21.711 -24.790 1.00 18.11 227 ALA B N 1
ATOM 3247 C CA . ALA B 1 57 ? -25.229 -22.855 -25.689 1.00 20.21 227 ALA B CA 1
ATOM 3248 C C . ALA B 1 57 ? -23.948 -23.660 -25.433 1.00 15.84 227 ALA B C 1
ATOM 3249 O O . ALA B 1 57 ? -23.956 -24.895 -25.473 1.00 16.16 227 ALA B O 1
ATOM 3256 N N . PHE B 1 58 ? -22.840 -22.958 -25.212 1.00 14.13 228 PHE B N 1
ATOM 3257 C CA . PHE B 1 58 ? -21.569 -23.623 -24.920 1.00 15.18 228 PHE B CA 1
ATOM 3258 C C . PHE B 1 58 ? -21.662 -24.403 -23.600 1.00 15.54 228 PHE B C 1
ATOM 3259 O O . PHE B 1 58 ? -21.148 -25.507 -23.493 1.00 13.50 228 PHE B O 1
ATOM 3276 N N . GLN B 1 59 ? -22.315 -23.832 -22.595 1.00 14.40 229 GLN B N 1
ATOM 3277 C CA . GLN B 1 59 ? -22.465 -24.505 -21.306 1.00 14.81 229 GLN B CA 1
ATOM 3278 C C . GLN B 1 59 ? -23.279 -25.786 -21.488 1.00 15.84 229 GLN B C 1
ATOM 3279 O O . GLN B 1 59 ? -22.959 -26.834 -20.912 1.00 15.66 229 GLN B O 1
ATOM 3293 N N . GLY B 1 60 ? -24.330 -25.696 -22.300 1.00 17.01 230 GLY B N 1
ATOM 3294 C CA . GLY B 1 60 ? -25.149 -26.856 -22.608 1.00 15.72 230 GLY B CA 1
ATOM 3295 C C . GLY B 1 60 ? -24.352 -27.972 -23.261 1.00 16.55 230 GLY B C 1
ATOM 3296 O O . GLY B 1 60 ? -24.493 -29.147 -22.890 1.00 19.53 230 GLY B O 1
ATOM 3300 N N . MET B 1 61 ? -23.507 -27.620 -24.229 1.00 15.70 231 MET B N 1
ATOM 3301 C CA . MET B 1 61 ? -22.677 -28.625 -24.914 1.00 13.01 231 MET B CA 1
ATOM 3302 C C . MET B 1 61 ? -21.696 -29.249 -23.957 1.00 16.94 231 MET B C 1
ATOM 3303 O O . MET B 1 61 ? -21.486 -30.459 -23.967 1.00 18.36 231 MET B O 1
ATOM 3317 N N . LEU B 1 62 ? -21.101 -28.416 -23.119 1.00 14.62 232 LEU B N 1
ATOM 3318 C CA . LEU B 1 62 ? -20.179 -28.895 -22.098 1.00 15.32 232 LEU B CA 1
ATOM 3319 C C . LEU B 1 62 ? -20.852 -29.944 -21.195 1.00 16.62 232 LEU B C 1
ATOM 3320 O O . LEU B 1 62 ? -20.265 -30.992 -20.896 1.00 18.81 232 LEU B O 1
ATOM 3336 N N . ARG B 1 63 ? -22.084 -29.675 -20.766 1.00 17.53 233 ARG B N 1
ATOM 3337 C CA . ARG B 1 63 ? -22.826 -30.630 -19.933 1.00 22.70 233 ARG B CA 1
ATOM 3338 C C . ARG B 1 63 ? -23.108 -31.940 -20.671 1.00 29.08 233 ARG B C 1
ATOM 3339 O O . ARG B 1 63 ? -22.951 -33.026 -20.109 1.00 24.76 233 ARG B O 1
ATOM 3360 N N . LYS B 1 64 ? -23.537 -31.842 -21.927 1.00 21.24 234 LYS B N 1
ATOM 3361 C CA . LYS B 1 64 ? -23.879 -33.029 -22.710 1.00 28.12 234 LYS B CA 1
ATOM 3362 C C . LYS B 1 64 ? -22.668 -33.910 -22.937 1.00 21.59 234 LYS B C 1
ATOM 3363 O O . LYS B 1 64 ? -22.735 -35.124 -22.812 1.00 22.29 234 LYS B O 1
ATOM 3382 N N . LEU B 1 65 ? -21.554 -33.283 -23.279 1.00 19.99 235 LEU B N 1
ATOM 3383 C CA . LEU B 1 65 ? -20.372 -34.022 -23.678 1.00 17.40 235 LEU B CA 1
ATOM 3384 C C . LEU B 1 65 ? -19.578 -34.594 -22.495 1.00 17.41 235 LEU B C 1
ATOM 3385 O O . LEU B 1 65 ? -18.808 -35.530 -22.666 1.00 18.74 235 LEU B O 1
ATOM 3401 N N . ASP B 1 66 ? -19.759 -34.022 -21.313 1.00 14.29 236 ASP B N 1
ATOM 3402 C CA . ASP B 1 66 ? -19.129 -34.519 -20.092 1.00 12.93 236 ASP B CA 1
ATOM 3403 C C . ASP B 1 66 ? -17.633 -34.785 -20.277 1.00 13.75 236 ASP B C 1
ATOM 3404 O O . ASP B 1 66 ? -17.160 -35.933 -20.177 1.00 18.80 236 ASP B O 1
ATOM 3413 N N . ILE B 1 67 ? -16.893 -33.729 -20.574 1.00 16.46 237 ILE B N 1
ATOM 3414 C CA . ILE B 1 67 ? -15.473 -33.838 -20.871 1.00 16.60 237 ILE B CA 1
ATOM 3415 C C . ILE B 1 67 ? -14.662 -33.678 -19.608 1.00 15.07 237 ILE B C 1
ATOM 3416 O O . ILE B 1 67 ? -14.538 -32.573 -19.088 1.00 16.16 237 ILE B O 1
ATOM 3432 N N . LYS B 1 68 ? -14.094 -34.779 -19.127 1.00 15.15 238 LYS B N 1
ATOM 3433 C CA . LYS B 1 68 ? -13.402 -34.771 -17.836 1.00 13.99 238 LYS B CA 1
ATOM 3434 C C . LYS B 1 68 ? -12.016 -35.391 -17.890 1.00 12.22 238 LYS B C 1
ATOM 3435 O O . LYS B 1 68 ? -11.298 -35.359 -16.906 1.00 13.53 238 LYS B O 1
ATOM 3454 N N . ASN B 1 69 ? -11.639 -35.944 -19.036 1.00 17.43 239 ASN B N 1
ATOM 3455 C CA . ASN B 1 69 ? -10.343 -36.603 -19.175 1.00 12.98 239 ASN B CA 1
ATOM 3456 C C . ASN B 1 69 ? -9.918 -36.702 -20.633 1.00 16.27 239 ASN B C 1
ATOM 3457 O O . ASN B 1 69 ? -10.628 -36.244 -21.537 1.00 15.40 239 ASN B O 1
ATOM 3468 N N . GLU B 1 70 ? -8.752 -37.291 -20.863 1.00 15.94 240 GLU B N 1
ATOM 3469 C CA . GLU B 1 70 ? -8.177 -37.309 -22.196 1.00 16.78 240 GLU B CA 1
ATOM 3470 C C . GLU B 1 70 ? -8.995 -38.224 -23.119 1.00 17.17 240 GLU B C 1
ATOM 3471 O O . GLU B 1 70 ? -9.127 -37.949 -24.314 1.00 15.91 240 GLU B O 1
ATOM 3483 N N . ASP B 1 71 ? -9.554 -39.301 -22.570 1.00 20.78 241 ASP B N 1
ATOM 3484 C CA . ASP B 1 71 ? -10.415 -40.168 -23.335 1.00 16.59 241 ASP B CA 1
ATOM 3485 C C . ASP B 1 71 ? -11.639 -39.409 -23.866 1.00 16.88 241 ASP B C 1
ATOM 3486 O O . ASP B 1 71 ? -12.055 -39.608 -25.005 1.00 18.41 241 ASP B O 1
ATOM 3495 N N . ASP B 1 72 ? -12.203 -38.528 -23.042 1.00 13.52 242 ASP B N 1
ATOM 3496 C CA . ASP B 1 72 ?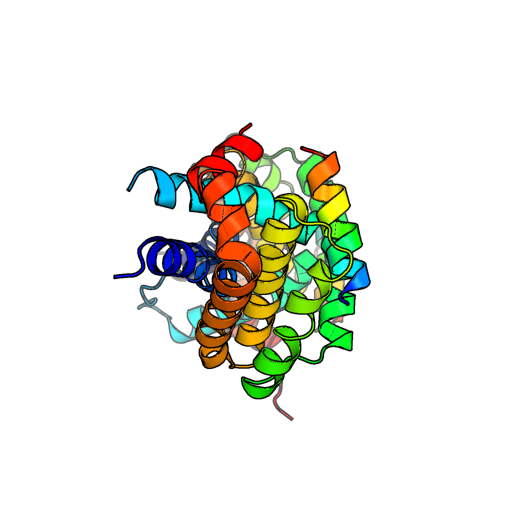 -13.340 -37.713 -23.465 1.00 14.66 242 ASP B CA 1
ATOM 3497 C C . ASP B 1 72 ? -12.966 -36.733 -24.572 1.00 15.94 242 ASP B C 1
ATOM 3498 O O . ASP B 1 72 ? -13.804 -36.410 -25.422 1.00 17.48 242 ASP B O 1
ATOM 3507 N N . VAL B 1 73 ? -11.729 -36.233 -24.548 1.00 14.59 243 VAL B N 1
ATOM 3508 C CA . VAL B 1 73 ? -11.260 -35.352 -25.614 1.00 14.95 243 VAL B CA 1
ATOM 3509 C C . VAL B 1 73 ? -11.300 -36.110 -26.944 1.00 18.56 243 VAL B C 1
ATOM 3510 O O . VAL B 1 73 ? -11.608 -35.533 -27.979 1.00 17.34 243 VAL B O 1
ATOM 3523 N N . LYS B 1 74 ? -11.032 -37.414 -26.915 1.00 22.80 244 LYS B N 1
ATOM 3524 C CA . LYS B 1 74 ? -11.090 -38.230 -28.128 1.00 22.66 244 LYS B CA 1
ATOM 3525 C C . LYS B 1 74 ? -12.515 -38.281 -28.684 1.00 22.31 244 LYS B C 1
ATOM 3526 O O . LYS B 1 74 ? -12.733 -38.202 -29.900 1.00 23.79 244 LYS B O 1
ATOM 3545 N N . SER B 1 75 ? -13.484 -38.407 -27.790 1.00 19.85 245 SER B N 1
ATOM 3546 C CA . SER B 1 75 ? -14.890 -38.367 -28.173 1.00 24.93 245 SER B CA 1
ATOM 3547 C C . SER B 1 75 ? -15.280 -37.025 -28.795 1.00 26.67 245 SER B C 1
ATOM 3548 O O . SER B 1 75 ? -16.068 -36.978 -29.741 1.00 24.24 245 SER B O 1
ATOM 3556 N N . LEU B 1 76 ? -14.730 -35.933 -28.270 1.00 17.91 246 LEU B N 1
ATOM 3557 C CA . LEU B 1 76 ? -15.046 -34.605 -28.800 1.00 16.43 246 LEU B CA 1
ATOM 3558 C C . LEU B 1 76 ? -14.533 -34.475 -30.244 1.00 21.38 246 LEU B C 1
ATOM 3559 O O . LEU B 1 76 ? -15.152 -33.833 -31.096 1.00 20.54 246 LEU B O 1
ATOM 3575 N N . SER B 1 77 ? -13.397 -35.101 -30.504 1.00 17.83 247 SER B N 1
ATOM 3576 C CA . SER B 1 77 ? -12.792 -35.098 -31.824 1.00 20.79 247 SER B CA 1
ATOM 3577 C C . SER B 1 77 ? -13.764 -35.623 -32.884 1.00 16.80 247 SER B C 1
ATOM 3578 O O . SER B 1 77 ? -13.860 -35.083 -33.997 1.00 15.71 247 SER B O 1
ATOM 3586 N N . ARG B 1 78 ? -14.487 -36.683 -32.538 1.00 19.89 248 ARG B N 1
ATOM 3587 C CA A ARG B 1 78 ? -15.457 -37.275 -33.450 0.54 23.47 248 ARG B CA 1
ATOM 3588 C CA B ARG B 1 78 ? -15.441 -37.273 -33.462 0.46 23.68 248 ARG B CA 1
ATOM 3589 C C . ARG B 1 78 ? -16.617 -36.325 -33.702 1.00 18.13 248 ARG B C 1
ATOM 3590 O O . ARG B 1 78 ? -17.084 -36.189 -34.826 1.00 19.42 248 ARG B O 1
ATOM 3631 N N . VAL B 1 79 ? -17.085 -35.676 -32.641 1.00 15.47 249 VAL B N 1
ATOM 3632 C CA . VAL B 1 79 ? -18.159 -34.701 -32.737 1.00 16.17 249 VAL B CA 1
ATOM 3633 C C . VAL B 1 79 ? -17.745 -33.582 -33.691 1.00 17.40 249 VAL B C 1
ATOM 3634 O O . VAL B 1 79 ? -18.520 -33.164 -34.562 1.00 15.04 249 VAL B O 1
ATOM 3647 N N . MET B 1 80 ? -16.509 -33.117 -33.546 1.00 14.33 250 MET B N 1
ATOM 3648 C CA . MET B 1 80 ? -16.053 -31.971 -34.320 1.00 12.33 250 MET B CA 1
ATOM 3649 C C . MET B 1 80 ? -15.868 -32.352 -35.777 1.00 13.92 250 MET B C 1
ATOM 3650 O O . MET B 1 80 ? -16.159 -31.561 -36.679 1.00 16.84 250 MET B O 1
ATOM 3664 N N . ILE B 1 81 ? -15.378 -33.565 -36.028 1.00 15.64 251 ILE B N 1
ATOM 3665 C CA . ILE B 1 81 ? -15.286 -34.041 -37.403 1.00 15.23 251 ILE B CA 1
ATOM 3666 C C . ILE B 1 81 ? -16.658 -34.036 -38.078 1.00 18.08 251 ILE B C 1
ATOM 3667 O O . ILE B 1 81 ? -16.792 -33.626 -39.230 1.00 18.18 251 ILE B O 1
ATOM 3683 N N . HIS B 1 82 ? -17.684 -34.461 -37.355 1.00 15.33 252 HIS B N 1
ATOM 3684 C CA . HIS B 1 82 ? -19.002 -34.621 -37.965 1.00 15.84 252 HIS B CA 1
ATOM 3685 C C . HIS B 1 82 ? -19.722 -33.293 -38.199 1.00 15.18 252 HIS B C 1
ATOM 3686 O O . HIS B 1 82 ? -20.713 -33.239 -38.920 1.00 16.08 252 HIS B O 1
ATOM 3701 N N . VAL B 1 83 ? -19.228 -32.226 -37.573 1.00 13.94 253 VAL B N 1
ATOM 3702 C CA . VAL B 1 83 ? -19.749 -30.888 -37.842 1.00 12.79 253 VAL B CA 1
ATOM 3703 C C . VAL B 1 83 ? -19.721 -30.668 -39.342 1.00 16.10 253 VAL B C 1
ATOM 3704 O O . VAL B 1 83 ? -20.635 -30.084 -39.914 1.00 17.46 253 VAL B O 1
ATOM 3717 N N . PHE B 1 84 ? -18.680 -31.180 -39.985 1.00 15.05 254 PHE B N 1
ATOM 3718 C CA . PHE B 1 84 ? -18.467 -30.919 -41.395 1.00 15.66 254 PHE B CA 1
ATOM 3719 C C . PHE B 1 84 ? -19.151 -31.917 -42.332 1.00 18.13 254 PHE B C 1
ATOM 3720 O O . PHE B 1 84 ? -19.090 -31.773 -43.542 1.00 17.58 254 PHE B O 1
ATOM 3737 N N . SER B 1 85 ? -19.830 -32.901 -41.761 1.00 16.42 255 SER B N 1
ATOM 3738 C CA . SER B 1 85 ? -20.417 -33.977 -42.566 1.00 16.17 255 SER B CA 1
ATOM 3739 C C . SER B 1 85 ? -21.637 -33.540 -43.380 1.00 17.40 255 SER B C 1
ATOM 3740 O O . SER B 1 85 ? -22.140 -34.299 -44.207 1.00 24.80 255 SER B O 1
ATOM 3748 N N . ASP B 1 86 ? -22.098 -32.314 -43.187 1.00 18.83 256 ASP B N 1
ATOM 3749 C CA . ASP B 1 86 ? -23.176 -31.798 -44.025 1.00 24.78 256 ASP B CA 1
ATOM 3750 C C . ASP B 1 86 ? -22.608 -31.095 -45.269 1.00 19.25 256 ASP B C 1
ATOM 3751 O O . ASP B 1 86 ? -23.349 -30.488 -46.035 1.00 24.57 256 ASP B O 1
ATOM 3760 N N . GLY B 1 87 ? -21.294 -31.194 -45.462 1.00 22.29 257 GLY B N 1
ATOM 3761 C CA . GLY B 1 87 ? -20.634 -30.646 -46.640 1.00 23.22 257 GLY B CA 1
ATOM 3762 C C . GLY B 1 87 ? -20.301 -29.163 -46.557 1.00 21.90 257 GLY B C 1
ATOM 3763 O O . GLY B 1 87 ? -19.757 -28.584 -47.504 1.00 20.38 257 GLY B O 1
ATOM 3767 N N . VAL B 1 88 ? -20.625 -28.546 -45.428 1.00 20.77 258 VAL B N 1
ATOM 3768 C CA . VAL B 1 88 ? -20.392 -27.109 -45.254 1.00 18.93 258 VAL B CA 1
ATOM 3769 C C . VAL B 1 88 ? -19.111 -26.842 -44.453 1.00 15.10 258 VAL B C 1
ATOM 3770 O O . VAL B 1 88 ? -18.907 -27.417 -43.381 1.00 15.90 258 VAL B O 1
ATOM 3783 N N . THR B 1 89 ? -18.245 -25.994 -45.003 1.00 16.28 259 THR B N 1
ATOM 3784 C CA . THR B 1 89 ? -17.009 -25.588 -44.355 1.00 18.15 259 THR B CA 1
ATOM 3785 C C . THR B 1 89 ? -16.862 -24.073 -44.501 1.00 13.02 259 THR B C 1
ATOM 3786 O O . THR B 1 89 ? -16.888 -23.565 -45.603 1.00 14.76 259 THR B O 1
ATOM 3797 N N . ASN B 1 90 ? -16.709 -23.348 -43.387 1.00 6.79 260 ASN B N 1
ATOM 3798 C CA . ASN B 1 90 ? -16.488 -21.940 -43.420 1.00 14.17 260 ASN B CA 1
ATOM 3799 C C . ASN B 1 90 ? -15.685 -21.491 -42.187 1.00 11.24 260 ASN B C 1
ATOM 3800 O O . ASN B 1 90 ? -15.479 -22.266 -41.247 1.00 12.95 260 ASN B O 1
ATOM 3811 N N . TRP B 1 91 ? -15.191 -20.259 -42.210 1.00 11.39 261 TRP B N 1
ATOM 3812 C CA . TRP B 1 91 ? -14.412 -19.751 -41.093 1.00 12.26 261 TRP B CA 1
ATOM 3813 C C . TRP B 1 91 ? -15.235 -19.596 -39.814 1.00 15.06 261 TRP B C 1
ATOM 3814 O O . TRP B 1 91 ? -14.693 -19.746 -38.729 1.00 9.14 261 TRP B O 1
ATOM 3835 N N . GLY B 1 92 ? -16.528 -19.311 -39.932 1.00 13.73 262 GLY B N 1
ATOM 3836 C CA . GLY B 1 92 ? -17.397 -19.260 -38.764 1.00 10.63 262 GLY B CA 1
ATOM 3837 C C . GLY B 1 92 ? -17.336 -20.548 -37.954 1.00 9.42 262 GLY B C 1
ATOM 3838 O O . GLY B 1 92 ? -17.165 -20.542 -36.736 1.00 8.65 262 GLY B O 1
ATOM 3842 N N . ARG B 1 93 ? -17.472 -21.674 -38.643 1.00 10.90 263 ARG B N 1
ATOM 3843 C CA . ARG B 1 93 ? -17.409 -22.998 -37.996 1.00 8.96 263 ARG B CA 1
ATOM 3844 C C . ARG B 1 93 ? -16.041 -23.278 -37.388 1.00 9.59 263 ARG B C 1
ATOM 3845 O O . ARG B 1 93 ? -15.941 -23.789 -36.277 1.00 10.73 263 ARG B O 1
ATOM 3866 N N . ILE B 1 94 ? -14.992 -22.939 -38.123 1.00 9.29 264 ILE B N 1
ATOM 3867 C CA . ILE B 1 94 ? -13.641 -23.185 -37.662 1.00 12.09 264 ILE B CA 1
ATOM 3868 C C . ILE B 1 94 ? -13.325 -22.370 -36.406 1.00 11.55 264 ILE B C 1
ATOM 3869 O O . ILE B 1 94 ? -12.790 -22.888 -35.449 1.00 10.80 264 ILE B O 1
ATOM 3885 N N . VAL B 1 95 ? -13.663 -21.082 -36.383 1.00 9.46 265 VAL B N 1
ATOM 3886 C CA . VAL B 1 95 ? -13.401 -20.302 -35.180 1.00 8.39 265 VAL B CA 1
ATOM 3887 C C . VAL B 1 95 ? -14.308 -20.718 -34.012 1.00 9.12 265 VAL B C 1
ATOM 3888 O O . VAL B 1 95 ? -13.919 -20.624 -32.853 1.00 10.52 265 VAL B O 1
ATOM 3901 N N . THR B 1 96 ? -15.494 -21.226 -34.311 1.00 9.56 266 THR B N 1
ATOM 3902 C CA . THR B 1 96 ? -16.390 -21.710 -33.265 1.00 9.97 266 THR B CA 1
ATOM 3903 C C . THR B 1 96 ? -15.819 -22.970 -32.609 1.00 9.21 266 THR B C 1
ATOM 3904 O O . THR B 1 96 ? -15.898 -23.133 -31.392 1.00 8.02 266 THR B O 1
ATOM 3915 N N . LEU B 1 97 ? -15.226 -23.852 -33.408 1.00 9.88 267 LEU B N 1
ATOM 3916 C CA . LEU B 1 97 ? -14.603 -25.051 -32.831 1.00 8.87 267 LEU B CA 1
ATOM 3917 C C . LEU B 1 97 ? -13.467 -24.638 -31.887 1.00 8.01 267 LEU B C 1
ATOM 3918 O O . LEU B 1 97 ? -13.329 -25.170 -30.784 1.00 11.64 267 LEU B O 1
ATOM 3934 N N . ILE B 1 98 ? -12.640 -23.694 -32.316 1.00 8.75 268 ILE B N 1
ATOM 3935 C CA . ILE B 1 98 ? -11.540 -23.257 -31.465 1.00 10.07 268 ILE B CA 1
ATOM 3936 C C . ILE B 1 98 ? -12.048 -22.547 -30.212 1.00 9.30 268 ILE B C 1
ATOM 3937 O O . ILE B 1 98 ? -11.518 -22.763 -29.117 1.00 10.94 268 ILE B O 1
ATOM 3953 N N . SER B 1 99 ? -13.063 -21.690 -30.385 1.00 8.16 269 SER B N 1
ATOM 3954 C CA . SER B 1 99 ? -13.707 -21.007 -29.267 1.00 8.71 269 SER B CA 1
ATOM 3955 C C . SER B 1 99 ? -14.267 -21.975 -28.237 1.00 8.53 269 SER B C 1
ATOM 3956 O O . SER B 1 99 ? -14.080 -21.793 -27.033 1.00 9.16 269 SER B O 1
ATOM 3964 N N . PHE B 1 100 ? -14.939 -23.017 -28.717 1.00 9.13 270 PHE B N 1
ATOM 3965 C CA . PHE B 1 100 ? -15.451 -24.036 -27.815 1.00 8.96 270 PHE B CA 1
ATOM 3966 C C . PHE B 1 100 ? -14.293 -24.762 -27.118 1.00 8.72 270 PHE B C 1
ATOM 3967 O O . PHE B 1 100 ? -14.380 -25.095 -25.934 1.00 10.76 270 PHE B O 1
ATOM 3984 N N . GLY B 1 101 ? -13.202 -24.973 -27.840 1.00 9.00 271 GLY B N 1
ATOM 3985 C CA . GLY B 1 101 ? -12.016 -25.558 -27.245 1.00 11.79 271 GLY B CA 1
ATOM 3986 C C . GLY B 1 101 ? -11.516 -24.730 -26.070 1.00 12.34 271 GLY B C 1
ATOM 3987 O O . GLY B 1 101 ? -11.109 -25.265 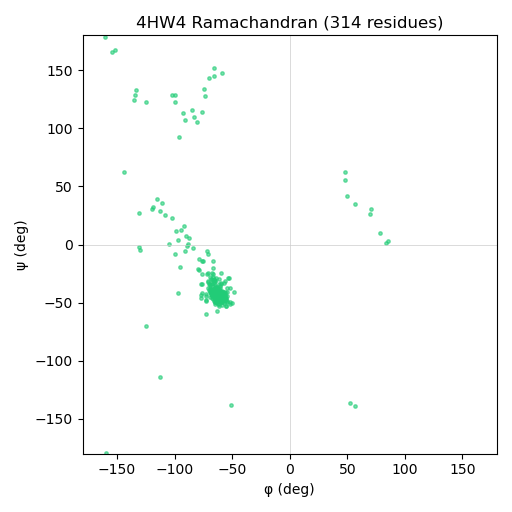-25.039 1.00 11.84 271 GLY B O 1
ATOM 3991 N N . ALA B 1 102 ? -11.540 -23.411 -26.217 1.00 9.89 272 ALA B N 1
ATOM 3992 C CA . ALA B 1 102 ? -11.114 -22.549 -25.123 1.00 9.39 272 ALA B CA 1
ATOM 3993 C C . ALA B 1 102 ? -12.068 -22.657 -23.936 1.00 14.41 272 ALA B C 1
ATOM 3994 O O . ALA B 1 102 ? -11.648 -22.664 -22.784 1.00 12.22 272 ALA B O 1
ATOM 4001 N N . PHE B 1 103 ? -13.357 -22.711 -24.229 1.00 10.61 273 PHE B N 1
ATOM 4002 C CA . PHE B 1 103 ? -14.370 -22.873 -23.209 1.00 10.58 273 PHE B CA 1
ATOM 4003 C C . PHE B 1 103 ? -14.152 -24.181 -22.437 1.00 10.16 273 PHE B C 1
ATOM 4004 O O . PHE B 1 103 ? -14.186 -24.209 -21.210 1.00 14.54 273 PHE B O 1
ATOM 4021 N N . VAL B 1 104 ? -13.881 -25.249 -23.169 1.00 9.13 274 VAL B N 1
ATOM 4022 C CA . VAL B 1 104 ? -13.569 -26.531 -22.527 1.00 9.87 274 VAL B CA 1
ATOM 4023 C C . VAL B 1 104 ? -12.264 -26.464 -21.727 1.00 10.07 274 VAL B C 1
ATOM 4024 O O . VAL B 1 104 ? -12.193 -26.995 -20.614 1.00 13.75 274 VAL B O 1
ATOM 4037 N N . ALA B 1 105 ? -11.244 -25.807 -22.279 1.00 10.04 275 ALA B N 1
ATOM 4038 C CA . ALA B 1 105 ? -9.959 -25.667 -21.585 1.00 12.48 275 ALA B CA 1
ATOM 4039 C C . ALA B 1 105 ? -10.095 -24.989 -20.215 1.00 16.68 275 ALA B C 1
ATOM 4040 O O . ALA B 1 105 ? -9.430 -25.372 -19.232 1.00 14.81 275 ALA B O 1
ATOM 4047 N N . LYS B 1 106 ? -10.937 -23.964 -20.145 1.00 12.27 276 LYS B N 1
ATOM 4048 C CA . LYS B 1 106 ? -11.171 -23.285 -18.877 1.00 13.98 276 LYS B CA 1
ATOM 4049 C C . LYS B 1 106 ? -11.765 -24.257 -17.870 1.00 15.25 276 LYS B C 1
ATOM 4050 O O . LYS B 1 106 ? -11.370 -24.285 -16.692 1.00 20.01 276 LYS B O 1
ATOM 4069 N N . HIS B 1 107 ? -12.725 -25.047 -18.327 1.00 16.33 277 HIS B N 1
ATOM 4070 C CA . HIS B 1 107 ? -13.364 -26.019 -17.453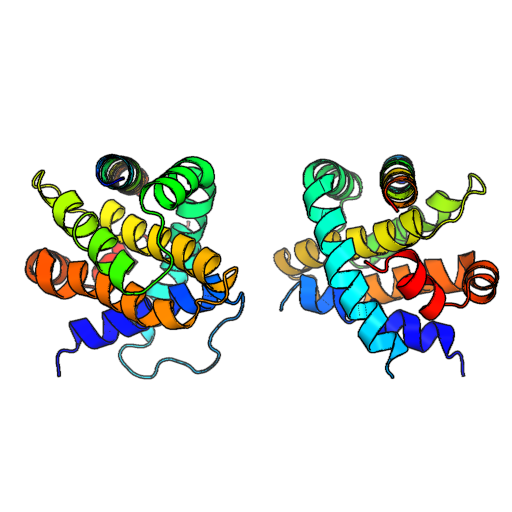 1.00 14.31 277 HIS B CA 1
ATOM 4071 C C . HIS B 1 107 ? -12.350 -27.069 -17.001 1.00 16.86 277 HIS B C 1
ATOM 4072 O O . HIS B 1 107 ? -12.309 -27.432 -15.828 1.00 17.84 277 HIS B O 1
ATOM 4087 N N . LEU B 1 108 ? -11.521 -27.548 -17.927 1.00 13.25 278 LEU B N 1
ATOM 4088 C CA . LEU B 1 108 ? -10.524 -28.563 -17.567 1.00 15.25 278 LEU B CA 1
ATOM 4089 C C . LEU B 1 108 ? -9.584 -28.040 -16.486 1.00 21.61 278 LEU B C 1
ATOM 4090 O O . LEU B 1 108 ? -9.127 -28.805 -15.627 1.00 20.50 278 LEU B O 1
ATOM 4106 N N . LYS B 1 109 ? -9.288 -26.742 -16.505 1.00 19.14 279 LYS B N 1
ATOM 4107 C CA . LYS B 1 109 ? -8.410 -26.194 -15.493 1.00 20.08 279 LYS B CA 1
ATOM 4108 C C . LYS B 1 109 ? -9.064 -26.292 -14.122 1.00 20.93 279 LYS B C 1
ATOM 4109 O O . LYS B 1 109 ? -8.409 -26.661 -13.141 1.00 26.48 279 LYS B O 1
ATOM 4128 N N . THR B 1 110 ? -10.359 -26.012 -14.041 1.00 19.73 280 THR B N 1
ATOM 4129 C CA . THR B 1 110 ? -11.047 -26.027 -12.752 1.00 28.27 280 THR B CA 1
ATOM 4130 C C . THR B 1 110 ? -11.134 -27.430 -12.118 1.00 24.81 280 THR B C 1
ATOM 4131 O O . THR B 1 110 ? -11.326 -27.533 -10.914 1.00 41.56 280 THR B O 1
ATOM 4142 N N . ILE B 1 111 ? -10.989 -28.483 -12.918 1.00 22.87 281 ILE B N 1
ATOM 4143 C CA . ILE B 1 111 ? -11.040 -29.848 -12.374 1.00 19.53 281 ILE B CA 1
ATOM 4144 C C . ILE B 1 111 ? -9.653 -30.514 -12.379 1.00 24.95 281 ILE B C 1
ATOM 4145 O O . ILE B 1 111 ? -9.543 -31.737 -12.396 1.00 36.33 281 ILE B O 1
ATOM 4161 N N . ASN B 1 112 ? -8.600 -29.695 -12.346 1.00 24.41 282 ASN B N 1
ATOM 4162 C CA . ASN B 1 112 ? -7.218 -30.186 -12.318 1.00 30.25 282 ASN B CA 1
ATOM 4163 C C . ASN B 1 112 ? -6.871 -31.097 -13.485 1.00 31.60 282 ASN B C 1
ATOM 4164 O O . ASN B 1 112 ? -6.086 -32.036 -13.346 1.00 30.25 282 ASN B O 1
ATOM 4175 N N . GLN B 1 113 ? -7.441 -30.810 -14.648 1.00 21.99 283 GLN B N 1
ATOM 4176 C CA . GLN B 1 113 ? -7.067 -31.527 -15.851 1.00 21.90 283 GLN B CA 1
ATOM 4177 C C . GLN B 1 113 ? -6.320 -30.602 -16.805 1.00 21.33 283 GLN B C 1
ATOM 4178 O O . GLN B 1 113 ? -6.443 -30.710 -18.018 1.00 20.28 283 GLN B O 1
ATOM 4192 N N . GLU B 1 114 ? -5.523 -29.699 -16.252 1.00 23.10 284 GLU B N 1
ATOM 4193 C CA . GLU B 1 114 ? -4.678 -28.867 -17.076 1.00 26.42 284 GLU B CA 1
ATOM 4194 C C . GLU B 1 114 ? -3.858 -29.756 -18.018 1.00 29.11 284 GLU B C 1
ATOM 4195 O O . GLU B 1 114 ? -3.514 -29.350 -19.117 1.00 30.33 284 GLU B O 1
ATOM 4207 N N . SER B 1 115 ? -3.573 -30.986 -17.605 1.00 26.93 285 SER B N 1
ATOM 4208 C CA . SER B 1 115 ? -2.799 -31.898 -18.444 1.00 24.52 285 SER B CA 1
ATOM 4209 C C . SER B 1 115 ? -3.538 -32.316 -19.716 1.00 20.05 285 SER B C 1
ATOM 4210 O O . SER B 1 115 ? -2.935 -32.842 -20.654 1.00 26.01 285 SER B O 1
ATOM 4218 N N . CYS B 1 116 ? -4.845 -32.064 -19.753 1.00 20.37 286 CYS B N 1
ATOM 4219 C CA . CYS B 1 116 ? -5.665 -32.404 -20.907 1.00 19.89 286 CYS B CA 1
ATOM 4220 C C . CYS B 1 116 ? -5.751 -31.250 -21.908 1.00 19.77 286 CYS B C 1
ATOM 4221 O O . CYS B 1 116 ? -6.323 -31.411 -22.984 1.00 17.45 286 CYS B O 1
ATOM 4229 N N . ILE B 1 117 ? -5.197 -30.094 -21.562 1.00 22.24 287 ILE B N 1
ATOM 4230 C CA . ILE B 1 117 ? -5.390 -28.910 -22.406 1.00 22.72 287 ILE B CA 1
ATOM 4231 C C . ILE B 1 117 ? -4.572 -29.042 -23.677 1.00 18.89 287 ILE B C 1
ATOM 4232 O O . ILE B 1 117 ? -5.067 -28.791 -24.764 1.00 21.46 287 ILE B O 1
ATOM 4248 N N . GLU B 1 118 ? -3.329 -29.480 -23.558 1.00 23.33 288 GLU B N 1
ATOM 4249 C CA . GLU B 1 118 ? -2.536 -29.676 -24.758 1.00 30.25 288 GLU B CA 1
ATOM 4250 C C . GLU B 1 118 ? -3.109 -30.776 -25.667 1.00 23.58 288 GLU B C 1
ATOM 4251 O O . GLU B 1 118 ? -3.196 -30.580 -26.881 1.00 23.31 288 GLU B O 1
ATOM 4263 N N . PRO B 1 119 ? -3.506 -31.929 -25.098 1.00 20.39 289 PRO B N 1
ATOM 4264 C CA . PRO B 1 119 ? -4.205 -32.938 -25.905 1.00 24.06 289 PRO B CA 1
ATOM 4265 C C . PRO B 1 119 ? -5.446 -32.381 -26.619 1.00 18.70 289 PRO B C 1
ATOM 4266 O O . PRO B 1 119 ? -5.698 -32.751 -27.764 1.00 21.90 289 PRO B O 1
ATOM 4277 N N . LEU B 1 120 ? -6.180 -31.482 -25.964 1.00 16.21 290 LEU B N 1
ATOM 4278 C CA . LEU B 1 120 ? -7.350 -30.861 -26.556 1.00 16.44 290 LEU B CA 1
ATOM 4279 C C . LEU B 1 120 ? -6.921 -29.973 -27.738 1.00 14.72 290 LEU B C 1
ATOM 4280 O O . LEU B 1 120 ? -7.489 -30.050 -28.818 1.00 14.62 290 LEU B O 1
ATOM 4296 N N . ALA B 1 121 ? -5.897 -29.156 -27.536 1.00 13.96 291 ALA B N 1
ATOM 4297 C CA . ALA B 1 121 ? -5.379 -28.320 -28.615 1.00 18.93 291 ALA B CA 1
ATOM 4298 C C . ALA B 1 121 ? -4.893 -29.182 -29.777 1.00 17.22 291 ALA B C 1
ATOM 4299 O O . ALA B 1 121 ? -5.177 -28.893 -30.932 1.00 16.31 291 ALA B O 1
ATOM 4306 N N . GLU B 1 122 ? -4.163 -30.253 -29.459 1.00 18.49 292 GLU B N 1
ATOM 4307 C CA . GLU B 1 122 ? -3.696 -31.188 -30.483 1.00 25.26 292 GLU B CA 1
ATOM 4308 C C . GLU B 1 122 ? -4.854 -31.718 -31.306 1.00 16.70 292 GLU B C 1
ATOM 4309 O O . GLU B 1 122 ? -4.790 -31.786 -32.538 1.00 20.49 292 GLU B O 1
ATOM 4321 N N . SER B 1 123 ? -5.911 -32.113 -30.600 1.00 20.62 293 SER B N 1
ATOM 4322 C CA . SER B 1 123 ? -7.062 -32.748 -31.213 1.00 17.58 293 SER B CA 1
ATOM 4323 C C . SER B 1 123 ? -7.829 -31.816 -32.137 1.00 16.19 293 SER B C 1
ATOM 4324 O O . SER B 1 123 ? -8.267 -32.231 -33.213 1.00 19.71 293 SER B O 1
ATOM 4332 N N . ILE B 1 124 ? -7.985 -30.554 -31.741 1.00 16.33 294 ILE B N 1
ATOM 4333 C CA . ILE B 1 124 ? -8.684 -29.605 -32.586 1.00 18.43 294 ILE B CA 1
ATOM 4334 C C . ILE B 1 124 ? -7.858 -29.338 -33.838 1.00 15.32 294 ILE B C 1
ATOM 4335 O O . ILE B 1 124 ? -8.374 -29.296 -34.949 1.00 17.86 294 ILE B O 1
ATOM 4351 N N . THR B 1 125 ? -6.559 -29.171 -33.637 1.00 16.51 295 THR B N 1
ATOM 4352 C CA . THR B 1 125 ? -5.639 -28.916 -34.728 1.00 14.75 295 THR B CA 1
ATOM 4353 C C . THR B 1 125 ? -5.706 -30.070 -35.713 1.00 14.38 295 THR B C 1
ATOM 4354 O O . THR B 1 125 ? -5.770 -29.869 -36.919 1.00 18.59 295 THR B O 1
ATOM 4365 N N . ASP B 1 126 ? -5.688 -31.281 -35.175 1.00 19.40 296 ASP B N 1
ATOM 4366 C CA . ASP B 1 126 ? -5.712 -32.477 -35.998 1.00 20.24 296 ASP B CA 1
ATOM 4367 C C . ASP B 1 126 ? -7.005 -32.545 -36.800 1.00 19.18 296 ASP B C 1
ATOM 4368 O O . ASP B 1 126 ? -6.992 -32.864 -37.991 1.00 24.90 296 ASP B O 1
ATOM 4377 N N . VAL B 1 127 ? -8.122 -32.251 -36.151 1.00 19.91 297 VAL B N 1
ATOM 4378 C CA . VAL B 1 127 ? -9.399 -32.218 -36.850 1.00 26.47 297 VAL B CA 1
ATOM 4379 C C . VAL B 1 127 ? -9.353 -31.224 -38.013 1.00 22.32 297 VAL B C 1
ATOM 4380 O O . VAL B 1 127 ? -9.712 -31.569 -39.131 1.00 25.61 297 VAL B O 1
ATOM 4393 N N . LEU B 1 128 ? -8.908 -29.994 -37.764 1.00 22.27 298 LEU B N 1
ATOM 4394 C CA . LEU B 1 128 ? -8.891 -28.983 -38.821 1.00 23.77 298 LEU B CA 1
ATOM 4395 C C . LEU B 1 128 ? -7.943 -29.326 -39.960 1.00 23.85 298 LEU B C 1
ATOM 4396 O O . LEU B 1 128 ? -8.333 -29.302 -41.121 1.00 31.21 298 LEU B O 1
ATOM 4412 N N . VAL B 1 129 ? -6.696 -29.644 -39.626 1.00 24.36 299 VAL B N 1
ATOM 4413 C CA . VAL B 1 129 ? -5.647 -29.738 -40.633 1.00 26.42 299 VAL B CA 1
ATOM 4414 C C . VAL B 1 129 ? -5.688 -31.058 -41.397 1.00 33.32 299 VAL B C 1
ATOM 4415 O O . VAL B 1 129 ? -5.170 -31.147 -42.502 1.00 40.37 299 VAL B O 1
ATOM 4428 N N . ARG B 1 130 ? -6.308 -32.080 -40.820 1.00 30.05 300 ARG B N 1
ATOM 4429 C CA . ARG B 1 130 ? -6.386 -33.376 -41.489 1.00 35.76 300 ARG B CA 1
ATOM 4430 C C . ARG B 1 130 ? -7.719 -33.546 -42.226 1.00 35.69 300 ARG B C 1
ATOM 4431 O O . ARG B 1 130 ? -7.763 -34.050 -43.348 1.00 45.34 300 ARG B O 1
ATOM 4452 N N . THR B 1 131 ? -8.802 -33.122 -41.593 1.00 24.95 301 THR B N 1
ATOM 4453 C CA . THR B 1 131 ? -10.120 -33.182 -42.212 1.00 26.26 301 THR B CA 1
ATOM 4454 C C . THR B 1 131 ? -10.190 -32.184 -43.356 1.00 20.70 301 THR B C 1
ATOM 4455 O O . THR B 1 131 ? -10.786 -32.460 -44.393 1.00 23.90 301 THR B O 1
ATOM 4466 N N . LYS B 1 132 ? -9.565 -31.021 -43.160 1.00 26.57 302 LYS B N 1
ATOM 4467 C CA . LYS B 1 132 ? -9.803 -29.863 -44.027 1.00 20.33 302 LYS B CA 1
ATOM 4468 C C . LYS B 1 132 ? -8.547 -29.174 -44.557 1.00 20.87 302 LYS B C 1
ATOM 4469 O O . LYS B 1 132 ? -8.583 -27.981 -44.876 1.00 19.88 302 LYS B O 1
ATOM 4488 N N . ARG B 1 133 ? -7.449 -29.905 -44.689 1.00 29.26 303 ARG B N 1
ATOM 4489 C CA . ARG B 1 133 ? -6.237 -29.310 -45.224 1.00 24.65 303 ARG B CA 1
ATOM 4490 C C . ARG B 1 133 ? -6.480 -28.590 -46.549 1.00 24.63 303 ARG B C 1
ATOM 4491 O O . ARG B 1 133 ? -6.040 -27.466 -46.729 1.00 25.12 303 ARG B O 1
ATOM 4512 N N . ASP B 1 134 ? -7.140 -29.256 -47.492 1.00 21.58 304 ASP B N 1
ATOM 4513 C CA . ASP B 1 134 ? -7.270 -28.704 -48.835 1.00 21.58 304 ASP B CA 1
ATOM 4514 C C . ASP B 1 134 ? -7.992 -27.377 -48.785 1.00 24.44 304 ASP B C 1
ATOM 4515 O O . ASP B 1 134 ? -7.613 -26.431 -49.467 1.00 24.73 304 ASP B O 1
ATOM 4524 N N . TRP B 1 135 ? -9.035 -27.320 -47.967 1.00 20.20 305 TRP B N 1
ATOM 4525 C CA . TRP B 1 135 ? -9.855 -26.127 -47.839 1.00 18.82 305 TRP B CA 1
ATOM 4526 C C . TRP B 1 135 ? -9.034 -25.012 -47.193 1.00 25.49 305 TRP B C 1
ATOM 4527 O O . TRP B 1 135 ? -9.036 -23.877 -47.665 1.00 21.74 305 TRP B O 1
ATOM 4548 N N . LEU B 1 136 ? -8.315 -25.335 -46.123 1.00 15.80 306 LEU B N 1
ATOM 4549 C CA . LEU B 1 136 ? -7.462 -24.343 -45.475 1.00 17.86 306 LEU B CA 1
ATOM 4550 C C . LEU B 1 136 ? -6.471 -23.748 -46.453 1.00 19.07 306 LEU B C 1
ATOM 4551 O O . LEU B 1 136 ? -6.263 -22.544 -46.476 1.00 18.59 306 LEU B O 1
ATOM 4567 N N . VAL B 1 137 ? -5.819 -24.607 -47.224 1.00 22.26 307 VAL B N 1
ATOM 4568 C CA . VAL B 1 137 ? -4.804 -24.149 -48.156 1.00 23.29 307 VAL B CA 1
ATOM 4569 C C . VAL B 1 137 ? -5.431 -23.230 -49.200 1.00 27.10 307 VAL B C 1
ATOM 4570 O O . VAL B 1 137 ? -4.866 -22.192 -49.539 1.00 25.85 307 VAL B O 1
ATOM 4583 N N . LYS B 1 138 ? -6.604 -23.609 -49.700 1.00 19.53 308 LYS B N 1
ATOM 4584 C CA . LYS B 1 138 ? -7.273 -22.828 -50.733 1.00 22.70 308 LYS B CA 1
ATOM 4585 C C . LYS B 1 138 ? -7.731 -21.463 -50.222 1.00 20.83 308 LYS B C 1
ATOM 4586 O O . LYS B 1 138 ? -7.872 -20.513 -51.000 1.00 23.11 308 LYS B O 1
ATOM 4605 N N . GLN B 1 139 ? -7.946 -21.366 -48.913 1.00 20.17 309 GLN B N 1
ATOM 4606 C CA . GLN B 1 139 ? -8.377 -20.126 -48.286 1.00 17.95 309 GLN B CA 1
ATOM 4607 C C . GLN B 1 139 ? -7.200 -19.323 -47.745 1.00 18.87 309 GLN B C 1
ATOM 4608 O O . GLN B 1 139 ? -7.390 -18.371 -47.012 1.00 23.49 309 GLN B O 1
ATOM 4622 N N . ARG B 1 140 ? -5.989 -19.704 -48.133 1.00 20.05 310 ARG B N 1
ATOM 4623 C CA . ARG B 1 140 ? -4.771 -18.983 -47.760 1.00 26.08 310 ARG B CA 1
ATOM 4624 C C . ARG B 1 140 ? -4.425 -19.141 -46.278 1.00 24.82 310 ARG B C 1
ATOM 4625 O O . ARG B 1 140 ? -3.805 -18.280 -45.653 1.00 22.17 310 ARG B O 1
ATOM 4646 N N . GLY B 1 141 ? -4.797 -20.279 -45.724 1.00 10.46 311 GLY B N 1
ATOM 4647 C CA . GLY B 1 141 ? -4.447 -20.600 -44.355 1.00 16.57 311 GLY B CA 1
ATOM 4648 C C . GLY B 1 141 ? -4.810 -19.524 -43.351 1.00 15.45 311 GLY B C 1
ATOM 4649 O O . GLY B 1 141 ? -5.908 -18.942 -43.396 1.00 13.96 311 GLY B O 1
ATOM 4653 N N . TRP B 1 142 ? -3.882 -19.246 -42.442 1.00 13.12 312 TRP B N 1
ATOM 4654 C CA . TRP B 1 142 ? -4.140 -18.275 -41.379 1.00 12.53 312 TRP B CA 1
ATOM 4655 C C . TRP B 1 142 ? -4.205 -16.838 -41.894 1.00 11.84 312 TRP B C 1
ATOM 4656 O O . TRP B 1 142 ? -4.840 -16.011 -41.272 1.00 15.71 312 TRP B O 1
ATOM 4677 N N . ASP B 1 143 ? -3.577 -16.547 -43.025 1.00 15.20 313 ASP B N 1
ATOM 4678 C CA . ASP B 1 143 ? -3.737 -15.226 -43.627 1.00 16.49 313 ASP B CA 1
ATOM 4679 C C . ASP B 1 143 ? -5.193 -15.025 -44.062 1.00 16.98 313 ASP B C 1
ATOM 4680 O O . ASP B 1 143 ? -5.740 -13.934 -43.911 1.00 19.37 313 ASP B O 1
ATOM 4689 N N . GLY B 1 144 ? -5.830 -16.092 -44.550 1.00 14.24 314 GLY B N 1
ATOM 4690 C CA . GLY B 1 144 ? -7.239 -16.043 -44.894 1.00 15.20 314 GLY B CA 1
ATOM 4691 C C . GLY B 1 144 ? -8.115 -15.815 -43.675 1.00 14.17 314 GLY B C 1
ATOM 4692 O O . GLY B 1 144 ? -9.085 -15.050 -43.712 1.00 14.86 314 GLY B O 1
ATOM 4696 N N . PHE B 1 145 ? -7.791 -16.517 -42.597 1.00 14.67 315 PHE B N 1
ATOM 4697 C CA . PHE B 1 145 ? -8.482 -16.359 -41.335 1.00 14.72 315 PHE B CA 1
ATOM 4698 C C . PHE B 1 145 ? -8.449 -14.907 -40.889 1.00 13.12 315 PHE B C 1
ATOM 4699 O O . PHE B 1 145 ? -9.477 -14.315 -40.578 1.00 12.70 315 PHE B O 1
ATOM 4716 N N . VAL B 1 146 ? -7.252 -14.346 -40.839 1.00 14.00 316 VAL B N 1
ATOM 4717 C CA . VAL B 1 146 ? -7.087 -12.956 -40.422 1.00 15.17 316 VAL B CA 1
ATOM 4718 C C . VAL B 1 146 ? -7.862 -11.985 -41.308 1.00 15.17 316 VAL B C 1
ATOM 4719 O O . VAL B 1 146 ? -8.488 -11.049 -40.806 1.00 18.05 316 VAL B O 1
ATOM 4732 N N . GLU B 1 147 ? -7.818 -12.194 -42.618 1.00 14.99 317 GLU B N 1
ATOM 4733 C CA . GLU B 1 147 ? -8.496 -11.294 -43.550 1.00 16.55 317 GLU B CA 1
ATOM 4734 C C . GLU B 1 147 ? -10.009 -11.403 -43.387 1.00 16.07 317 GLU B C 1
ATOM 4735 O O . GLU B 1 147 ? -10.708 -10.404 -43.357 1.00 20.26 317 GLU B O 1
ATOM 4747 N N . PHE B 1 148 ? -10.523 -12.628 -43.250 1.00 12.78 318 PHE B N 1
ATOM 4748 C CA . PHE B 1 148 ? -11.963 -12.821 -43.121 1.00 12.92 318 PHE B CA 1
ATOM 4749 C C . PHE B 1 148 ? -12.545 -12.075 -41.913 1.00 12.80 318 PHE B C 1
ATOM 4750 O O . PHE B 1 148 ? -13.622 -11.475 -42.011 1.00 14.90 318 PHE B O 1
ATOM 4767 N N . PHE B 1 149 ? -11.812 -12.088 -40.799 1.00 15.11 319 PHE B N 1
ATOM 4768 C CA . PHE B 1 149 ? -12.289 -11.538 -39.532 1.00 14.19 319 PHE B CA 1
ATOM 4769 C C . PHE B 1 149 ? -11.771 -10.123 -39.253 1.00 17.18 319 PHE B C 1
ATOM 4770 O O . PHE B 1 149 ? -11.920 -9.605 -38.144 1.00 19.85 319 PHE B O 1
ATOM 4787 N N . HIS B 1 150 ? -11.182 -9.493 -40.260 1.00 16.13 320 HIS B N 1
ATOM 4788 C CA . HIS B 1 150 ? -10.594 -8.176 -40.066 1.00 22.46 320 HIS B CA 1
ATOM 4789 C C . HIS B 1 150 ? -11.672 -7.138 -39.752 1.00 23.86 320 HIS B C 1
ATOM 4790 O O . HIS B 1 150 ? -12.793 -7.209 -40.259 1.00 26.15 320 HIS B O 1
ATOM 4805 N N . VAL B 1 151 ? -11.323 -6.183 -38.904 1.00 29.42 321 VAL B N 1
ATOM 4806 C CA . VAL B 1 151 ? -12.249 -5.110 -38.571 1.00 24.27 321 VAL B CA 1
ATOM 4807 C C . VAL B 1 151 ? -12.238 -4.047 -39.653 1.00 26.45 321 VAL B C 1
ATOM 4808 O O . VAL B 1 151 ? -11.178 -3.539 -40.005 1.00 34.68 321 VAL B O 1
ATOM 4824 N N . ALA C 2 2 ? -26.428 4.750 -4.263 1.00 10.11 1 ALA C N 1
ATOM 4825 C CA . ALA C 2 2 ? -25.245 3.873 -4.125 1.00 9.19 1 ALA C CA 1
ATOM 4826 C C . ALA C 2 2 ? -24.953 3.509 -2.674 1.00 13.40 1 ALA C C 1
ATOM 4827 O O . ALA C 2 2 ? -24.659 2.344 -2.379 1.00 12.93 1 ALA C O 1
ATOM 4834 N N . LEU C 2 3 ? -25.114 4.441 -1.739 1.00 10.56 2 LEU C N 1
ATOM 4835 C CA . LEU C 2 3 ? -24.649 4.154 -0.390 1.00 9.96 2 LEU C CA 1
ATOM 4836 C C . LEU C 2 3 ? -25.682 3.213 0.220 1.00 9.89 2 LEU C C 1
ATOM 4837 O O . LEU C 2 3 ? -25.351 2.320 1.002 1.00 10.57 2 LEU C O 1
ATOM 4853 N N . GLU C 2 4 ? -26.936 3.408 -0.163 1.00 9.78 3 GLU C N 1
ATOM 4854 C CA . GLU C 2 4 ? -28.020 2.552 0.298 1.00 8.79 3 GLU C CA 1
ATOM 4855 C C . GLU C 2 4 ? -27.849 1.127 -0.239 1.00 9.90 3 GLU C C 1
ATOM 4856 O O . GLU C 2 4 ? -28.096 0.165 0.474 1.00 9.90 3 GLU C O 1
ATOM 4868 N N . THR C 2 5 ? -27.396 1.012 -1.480 1.00 8.15 4 THR C N 1
ATOM 4869 C CA . THR C 2 5 ? -27.153 -0.292 -2.101 1.00 9.22 4 THR C CA 1
ATOM 4870 C C . THR C 2 5 ? -25.986 -1.010 -1.415 1.00 11.10 4 THR C C 1
ATOM 4871 O O . THR C 2 5 ? -26.066 -2.213 -1.122 1.00 11.70 4 THR C O 1
ATOM 4882 N N . LEU C 2 6 ? -24.902 -0.281 -1.156 1.00 10.81 5 LEU C N 1
ATOM 4883 C CA . LEU C 2 6 ? -23.772 -0.858 -0.430 1.00 7.84 5 LEU C CA 1
ATOM 4884 C C . LEU C 2 6 ? -24.180 -1.341 0.961 1.00 9.18 5 LEU C C 1
ATOM 4885 O O . LEU C 2 6 ? -23.717 -2.399 1.404 1.00 9.34 5 LEU C O 1
ATOM 4901 N N . ARG C 2 7 ? -25.011 -0.574 1.675 1.00 9.67 6 ARG C N 1
ATOM 4902 C CA . ARG C 2 7 ? -25.538 -1.012 2.972 1.00 8.53 6 ARG C CA 1
ATOM 4903 C C . ARG C 2 7 ? -26.354 -2.289 2.833 1.00 11.77 6 ARG C C 1
ATOM 4904 O O . ARG C 2 7 ? -26.191 -3.211 3.620 1.00 12.19 6 ARG C O 1
ATOM 4925 N N . ARG C 2 8 ? -27.260 -2.310 1.859 1.00 9.64 7 ARG C N 1
ATOM 4926 C CA . ARG C 2 8 ? -28.144 -3.463 1.654 1.00 11.72 7 ARG C CA 1
ATOM 4927 C C . ARG C 2 8 ? -27.330 -4.719 1.300 1.00 9.36 7 ARG C C 1
ATOM 4928 O O . ARG C 2 8 ? -27.525 -5.797 1.899 1.00 10.33 7 ARG C O 1
ATOM 4949 N N . VAL C 2 9 ? -26.450 -4.599 0.306 1.00 10.46 8 VAL C N 1
ATOM 4950 C CA . VAL C 2 9 ? -25.629 -5.739 -0.092 1.00 8.62 8 VAL C CA 1
ATOM 4951 C C . VAL C 2 9 ? -24.755 -6.175 1.078 1.00 7.87 8 VAL C C 1
ATOM 4952 O O . VAL C 2 9 ? -24.656 -7.374 1.387 1.00 10.68 8 VAL C O 1
ATOM 4965 N N . GLY C 2 10 ? -24.124 -5.207 1.744 1.00 7.63 9 GLY C N 1
ATOM 4966 C CA . GLY C 2 10 ? -23.239 -5.501 2.853 1.00 12.72 9 GLY C CA 1
ATOM 4967 C C . GLY C 2 10 ? -23.940 -6.206 3.994 1.00 10.03 9 GLY C C 1
ATOM 4968 O O . GLY C 2 10 ? -23.402 -7.155 4.567 1.00 9.85 9 GLY C O 1
ATOM 4972 N N . ASP C 2 11 ? -25.130 -5.747 4.348 1.00 8.50 10 ASP C N 1
ATOM 4973 C CA . ASP C 2 11 ? -25.864 -6.381 5.441 1.00 9.19 10 ASP C CA 1
ATOM 4974 C C . ASP C 2 11 ? -26.311 -7.786 5.062 1.00 13.86 10 ASP C C 1
ATOM 4975 O O . ASP C 2 11 ? -26.380 -8.679 5.919 1.00 12.84 10 ASP C O 1
ATOM 4984 N N . GLY C 2 12 ? -26.564 -8.004 3.779 1.00 9.52 11 GLY C N 1
ATOM 4985 C CA . GLY C 2 12 ? -26.900 -9.339 3.302 1.00 13.23 11 GLY C CA 1
ATOM 4986 C C . GLY C 2 12 ? -25.718 -10.291 3.373 1.00 10.57 11 GLY C C 1
ATOM 4987 O O . GLY C 2 12 ? -25.879 -11.481 3.718 1.00 11.15 11 GLY C O 1
ATOM 4991 N N . VAL C 2 13 ? -24.533 -9.805 3.031 1.00 8.77 12 VAL C N 1
ATOM 4992 C CA . VAL C 2 13 ? -23.308 -10.605 3.179 1.00 7.54 12 VAL C CA 1
ATOM 4993 C C . VAL C 2 13 ? -23.082 -10.972 4.657 1.00 10.27 12 VAL C C 1
ATOM 4994 O O . VAL C 2 13 ? -22.728 -12.112 5.010 1.00 12.24 12 VAL C O 1
ATOM 5007 N N . GLN C 2 14 ? -23.277 -9.990 5.543 1.00 10.08 13 GLN C N 1
ATOM 5008 C CA . GLN C 2 14 ? -23.159 -10.215 6.984 1.00 9.85 13 GLN C CA 1
ATOM 5009 C C . GLN C 2 14 ? -24.102 -11.333 7.476 1.00 13.12 13 GLN C C 1
ATOM 5010 O O . GLN C 2 14 ? -23.700 -12.215 8.234 1.00 10.98 13 GLN C O 1
ATOM 5024 N N . ARG C 2 15 ? -25.348 -11.294 7.042 1.00 14.36 14 ARG C N 1
ATOM 5025 C CA . ARG C 2 15 ? -26.310 -12.324 7.427 1.00 12.01 14 ARG C CA 1
ATOM 5026 C C . ARG C 2 15 ? -25.902 -13.708 6.907 1.00 14.44 14 ARG C C 1
ATOM 5027 O O . ARG C 2 15 ? -26.016 -14.708 7.617 1.00 16.22 14 ARG C O 1
ATOM 5048 N N . ASN C 2 16 ? -25.469 -13.760 5.654 1.00 9.40 15 ASN C N 1
ATOM 5049 C CA . ASN C 2 16 ? -25.040 -15.022 5.026 1.00 9.24 15 ASN C CA 1
ATOM 5050 C C . ASN C 2 16 ? -23.912 -15.712 5.800 1.00 13.14 15 ASN C C 1
ATOM 5051 O O . ASN C 2 16 ? -23.832 -16.949 5.865 1.00 13.42 15 ASN C O 1
ATOM 5062 N N . HIS C 2 17 ? -23.048 -14.905 6.408 1.00 11.15 16 HIS C N 1
ATOM 5063 C CA . HIS C 2 17 ? -21.893 -15.421 7.147 1.00 9.45 16 HIS C CA 1
ATOM 5064 C C . HIS C 2 17 ? -22.060 -15.345 8.660 1.00 13.52 16 HIS C C 1
ATOM 5065 O O . HIS C 2 17 ? -23.120 -14.959 9.163 1.00 19.38 16 HIS C O 1
ATOM 5084 N N . ALA D 2 2 ? -24.687 -31.636 -29.832 1.00 13.40 1 ALA D N 1
ATOM 5085 C CA . ALA D 2 2 ? -23.536 -30.727 -29.805 1.00 12.86 1 ALA D CA 1
ATOM 5086 C C . ALA D 2 2 ? -23.064 -30.335 -31.210 1.00 17.27 1 ALA D C 1
ATOM 5087 O O . ALA D 2 2 ? -22.727 -29.172 -31.464 1.00 15.58 1 ALA D O 1
ATOM 5094 N N . LEU D 2 3 ? -23.118 -31.268 -32.154 1.00 14.71 2 LEU D N 1
ATOM 5095 C CA . LEU D 2 3 ? -22.486 -31.006 -33.451 1.00 12.49 2 LEU D CA 1
ATOM 5096 C C . LEU D 2 3 ? -23.433 -30.073 -34.200 1.00 11.97 2 LEU D C 1
ATOM 5097 O O . LEU D 2 3 ? -23.000 -29.206 -34.938 1.00 15.82 2 LEU D O 1
ATOM 5113 N N . GLU D 2 4 ? -24.726 -30.256 -33.977 1.00 13.49 3 GLU D N 1
ATOM 5114 C CA . GLU D 2 4 ? -25.728 -29.359 -34.554 1.00 12.28 3 GLU D CA 1
ATOM 5115 C C . GLU D 2 4 ? -25.588 -27.935 -34.002 1.00 14.15 3 GLU D C 1
ATOM 5116 O O . GLU D 2 4 ? -25.735 -26.951 -34.747 1.00 14.35 3 GLU D O 1
ATOM 5128 N N . THR D 2 5 ? -25.301 -27.829 -32.705 1.00 13.06 4 THR D N 1
ATOM 5129 C CA . THR D 2 5 ? -25.139 -26.514 -32.070 1.00 10.47 4 THR D CA 1
ATOM 5130 C C . THR D 2 5 ? -23.886 -25.820 -32.606 1.00 11.50 4 THR D C 1
ATOM 5131 O O . THR D 2 5 ? -23.899 -24.612 -32.913 1.00 14.40 4 THR D O 1
ATOM 5142 N N . LEU D 2 6 ? -22.798 -26.581 -32.718 1.00 11.33 5 LEU D N 1
ATOM 5143 C CA . LEU D 2 6 ? -21.583 -26.030 -33.308 1.00 11.21 5 LEU D CA 1
ATOM 5144 C C . LEU D 2 6 ? -21.826 -25.549 -34.747 1.00 12.19 5 LEU D C 1
ATOM 5145 O O . LEU D 2 6 ? -21.323 -24.496 -35.144 1.00 13.58 5 LEU D O 1
ATOM 5161 N N . ARG D 2 7 ? -22.578 -26.311 -35.541 1.00 11.71 6 ARG D N 1
ATOM 5162 C CA . ARG D 2 7 ? -22.935 -25.851 -36.889 1.00 12.74 6 ARG D CA 1
ATOM 5163 C C . ARG D 2 7 ? -23.750 -24.558 -36.852 1.00 14.36 6 ARG D C 1
ATOM 5164 O O . ARG D 2 7 ? -23.497 -23.638 -37.631 1.00 15.09 6 ARG D O 1
ATOM 5185 N N . ARG D 2 8 ? -24.751 -24.517 -35.977 1.00 11.98 7 ARG D N 1
ATOM 5186 C CA . ARG D 2 8 ? -25.642 -23.367 -35.866 1.00 13.87 7 ARG D CA 1
ATOM 5187 C C . ARG D 2 8 ? -24.856 -22.124 -35.474 1.00 14.29 7 ARG D C 1
ATOM 5188 O O . ARG D 2 8 ? -24.962 -21.069 -36.116 1.00 14.42 7 ARG D O 1
ATOM 5209 N N . VAL D 2 9 ? -24.087 -22.238 -34.400 1.00 10.39 8 VAL D N 1
ATOM 5210 C CA . VAL D 2 9 ? -23.290 -21.106 -33.923 1.00 9.46 8 VAL D CA 1
ATOM 5211 C C . VAL D 2 9 ? -22.276 -20.687 -34.990 1.00 11.47 8 VAL D C 1
ATOM 5212 O O . VAL D 2 9 ? -22.126 -19.503 -35.300 1.00 13.33 8 VAL D O 1
ATOM 5225 N N . GLY D 2 10 ? -21.594 -21.659 -35.578 1.00 11.94 9 GLY D N 1
ATOM 5226 C CA . GLY D 2 10 ? -20.593 -21.367 -36.579 1.00 10.11 9 GLY D CA 1
ATOM 5227 C C . GLY D 2 10 ? -21.152 -20.669 -37.793 1.00 12.89 9 GLY D C 1
ATOM 5228 O O . GLY D 2 10 ? -20.537 -19.757 -38.322 1.00 14.13 9 GLY D O 1
ATOM 5232 N N . ASP D 2 11 ? -22.309 -21.123 -38.263 1.00 11.35 10 ASP D N 1
ATOM 5233 C CA . ASP D 2 11 ? -22.935 -20.514 -39.423 1.00 15.16 10 ASP D CA 1
ATOM 5234 C C . ASP D 2 11 ? -23.429 -19.109 -39.114 1.00 16.37 10 ASP D C 1
ATOM 5235 O O . ASP D 2 11 ? -23.475 -18.257 -39.995 1.00 15.61 10 ASP D O 1
ATOM 5244 N N . GLY D 2 12 ? -23.801 -18.869 -37.866 1.00 13.46 11 GLY D N 1
ATOM 5245 C CA . GLY D 2 12 ? -24.187 -17.531 -37.438 1.00 14.32 11 GLY D CA 1
ATOM 5246 C C . GLY D 2 12 ? -23.002 -16.578 -37.389 1.00 14.53 11 GLY D C 1
ATOM 5247 O O . GLY D 2 12 ? -23.129 -15.391 -37.738 1.00 13.78 11 GLY D O 1
ATOM 5251 N N . VAL D 2 13 ? -21.853 -17.086 -36.937 1.00 11.38 12 VAL D N 1
ATOM 5252 C CA . VAL D 2 13 ? -20.618 -16.299 -36.953 1.00 10.42 12 VAL D CA 1
ATOM 5253 C C . VAL D 2 13 ? -20.237 -15.939 -38.401 1.00 15.04 12 VAL D C 1
ATOM 5254 O O . VAL D 2 13 ? -19.863 -14.802 -38.706 1.00 16.37 12 VAL D O 1
ATOM 5267 N N . GLN D 2 14 ? -20.342 -16.911 -39.299 1.00 13.16 13 GLN D N 1
ATOM 5268 C CA . GLN D 2 14 ? -20.062 -16.697 -40.706 1.00 13.78 13 GLN D CA 1
ATOM 5269 C C . GLN D 2 14 ? -20.934 -15.571 -41.263 1.00 16.06 13 GLN D C 1
ATOM 5270 O O . GLN D 2 14 ? -20.440 -14.698 -41.965 1.00 17.10 13 GLN D O 1
ATOM 5284 N N . ARG D 2 15 ? -22.225 -15.599 -40.945 1.00 12.39 14 ARG D N 1
ATOM 5285 C CA . ARG D 2 15 ? -23.159 -14.584 -41.420 1.00 14.89 14 ARG D CA 1
ATOM 5286 C C . ARG D 2 15 ? -22.790 -13.203 -40.907 1.00 15.84 14 ARG D C 1
ATOM 5287 O O . ARG D 2 15 ? -22.820 -12.221 -41.655 1.00 20.28 14 ARG D O 1
ATOM 5308 N N . ASN D 2 16 ? -22.457 -13.133 -39.627 1.00 13.98 15 ASN D N 1
ATOM 5309 C CA . ASN D 2 16 ? -22.095 -11.865 -38.991 1.00 15.19 15 ASN D CA 1
ATOM 5310 C C . ASN D 2 16 ? -20.930 -11.168 -39.696 1.00 14.05 15 ASN D C 1
ATOM 5311 O O . ASN D 2 16 ? -20.832 -9.931 -39.718 1.00 14.80 15 ASN D O 1
ATOM 5322 N N . HIS D 2 17 ? -20.044 -11.972 -40.272 1.00 13.25 16 HIS D N 1
ATOM 5323 C CA . HIS D 2 17 ? -18.868 -11.459 -40.963 1.00 12.84 16 HIS D CA 1
ATOM 5324 C C . HIS D 2 17 ? -19.025 -11.558 -42.471 1.00 23.61 16 HIS D C 1
ATOM 5325 O O . HIS D 2 17 ? -20.130 -11.786 -42.961 1.00 29.32 16 HIS D O 1
#

B-factor: mean 21.84, std 12.66, range [4.61, 111.51]

Radius of gyration: 23.71 Å; Cα contacts (8 Å, |Δi|>4): 377; chains: 4; bounding box: 36×54×69 Å

GO terms:
  GO:1903378 positive regulation of oxidative stress-induced neuron intrinsic apoptotic signaling pathway (P, IGI)
  GO:0005634 nucleus (C, IDA)
  GO:0005739 mitochondrion (C, IDA)
  GO:0016020 membrane (C, IDA)
  GO:0034097 response to cytokine (P, IDA)
  GO:0006974 DNA damage response (P, IMP)
  GO:0010507 negative regulation of autophagy (P, IMP)
  GO:0097192 extrinsic apoptotic signaling pathway in absence of ligand (P, IMP)
  GO:0005515 protein binding (F, IPI)
  GO:0005739 mitochondrion (C, HTP)
  GO:0005829 cytosol (C, TAS)
  GO:0043066 negative regulation of apoptotic process (P, IDA)
  GO:0051434 BH3 domain binding (F, IPI)
  GO:0043065 positive regulation of apoptotic process (P, IDA)
  GO:0097136 Bcl-2 family protein complex (C, IDA)
  GO:0005737 cytoplasm (C, TAS)
  GO:0005741 mitochondrial outer membrane (C, TAS)
  GO:0008320 transmembrane protein transporter activity (F, TAS)
  GO:2000811 negative regulation of anoikis (P, IMP)
  GO:2001240 negative regulation of extrinsic apoptotic signaling pathway in absence of ligand (P, IMP)

Organism: Homo sapiens (NCBI:txid9606)

Foldseek 3Di:
DDVLLVLQLVLLLQLLVCLQVVDHPPDQDDPPRVLSVLLNVLCVVVLVVLCVVCVVVLVVVCVVLVDAAQVSLVVVLVVLLCVCVVVDDDLVSLSNLSSSLSVVSNVNVVVVNVVNNSSSSVSSSCCDCPSVVVVCVVCVHSVSSSVVRDDDDD/DDVLLVLQLVLLLVLLVCLQPNVVLSVLLNVLLVVVLVVLCVVCVVVLVVVCVVLVDAALVSLVVVLVVLLCVCVVVDDDLVSLSNLSSSLSVVSNVNVVNVNVVNSSSNSSSSSCSCCVSPVVVCVVCVHSVSSSVVSDD/DVVVCVVVVVVVVVVD/DVVVVVVVVVVVVVVD

Nearest PDB structures (foldseek):
  5c3f-assembly1_A  TM=9.805E-01  e=7.639E-19  Homo sapiens
  6b4u-assembly1_A  TM=9.520E-01  e=8.420E-19  Homo sapiens
  5if4-assembly2_B  TM=9.300E-01  e=8.020E-19  Homo sapiens
  4zbi-assembly4_D  TM=9.495E-01  e=2.227E-18  Homo sapiens
  4oq5-assembly3_C  TM=9.526E-01  e=3.992E-18  Homo sapiens

CATH classification: 1.10.437.10

Sequence (327 aa):
GDELYRQSLEIISSRYLREQATGAKDTKPMGRSGATSRKALETLRRVGDGVQRNHETAFQGMLRKLDIKNEDDVKSLSRRVMIHVFSDGVTNWGRIVTLISFGAFVAKHLKTINNQESCIEPLAESITDVLVRTKRDWLVKQRGWDGFVEFFHVEDLGDELYRQSLEIISSRYLREQATGGATSRKALETLRRVGDGVQRNHETAFQGMLRKLDIKNEDDVKSLSRRVMIHVFSDGVTNWGRIVTLISFGAFVAKHLKTINQESCIEPLAESITDVLVRTKRDWLVKQRGWDGFVEFFHVALETLRRVGDGVQRNHALETLRRVGDGVQRNH

Secondary structure (DSSP, 8-state):
--HHHHHHHHHHHHHHHHHHHS----S---SSHHHHHHHHHHIIIIIHHHHHHTHHHHHHHHHHH---SHHHHHHHHHHHHHHGGGS---HHHHHHHHHHHHHHHHHHHHTT-GGGHHHHHHHHHHIIIIITHHHHHHTTHHHHHHHHHPPP--/--HHHHHHHHHHHHHHHHHH---HHHHHHHHHHHHHHHHHHHHTHHHHHHHHHHHT--SHHHHHHHHHHHHHHGGGS---HHHHHHHHHHHHHHHHHHHHTT-GGGHHHHHHHHHHHHHHHSHHHHHHTTHHHHHHHHT--/-HHHHHHHHHHHHHH-/-HHHHHHHHHHHHHH-

Solvent-accessible surface area: 16515 Å² total; per-residue (Å²): 132,60,66,27,79,68,18,0,41,44,0,0,23,34,0,0,99,26,30,13,67,62,59,142,53,118,136,114,10,86,155,55,8,64,29,0,115,119,0,8,83,1,0,82,81,12,0,60,24,7,8,201,118,51,109,120,28,0,92,19,2,15,163,122,30,80,3,114,64,112,88,31,8,138,58,1,22,132,25,2,32,73,0,12,79,68,69,61,26,18,12,0,4,2,0,0,3,0,0,2,0,0,26,0,0,79,62,0,74,103,61,134,49,70,92,7,1,94,23,0,0,52,12,0,1,39,1,2,12,161,53,47,78,105,54,2,85,167,72,149,9,8,68,7,0,24,94,60,1,94,104,82,109,153,137,61,102,26,58,118,28,1,37,55,2,0,4,120,0,0,110,46,34,13,69,83,90,59,34,17,129,92,0,18,80,5,0,94,105,12,0,67,20,7,10,196,115,47,102,122,24,0,69,12,2,14,171,151,43,82,3,116,64,89,95,31,4,138,68,2,17,132,30,2,29,79,0,9,80,66,67,61,25,17,12,0,4,1,0,0,2,0,0,2,0,0,23,0,0,79,57,0,87,110,62,133,48,91,91,3,5,63,32,0,0,69,18,0,0,42,0,2,1,156,50,41,85,101,54,10,91,160,72,151,10,14,62,7,0,27,99,60,1,110,151,24,40,111,25,2,51,142,1,0,56,40,12,53,211,121,84,25,40,115,28,1,50,142,0,0,55,39,11,52,209,119,86